Protein AF-A0A915EMS7-F1 (afdb_monomer)

Solvent-accessible surface area (backbone atoms only — not comparable to full-atom values): 11882 Å² total; per-residue (Å²): 130,66,61,59,76,66,44,38,82,75,74,44,63,59,64,66,40,40,68,54,44,48,53,34,14,49,43,17,29,77,76,52,73,35,67,48,28,54,25,44,42,54,67,43,79,43,80,43,78,76,63,84,93,50,82,63,51,31,37,23,96,87,77,44,32,20,32,27,35,39,37,26,24,36,72,85,75,44,56,35,43,76,48,67,74,45,46,24,58,60,48,57,30,63,49,44,75,73,32,72,64,47,52,31,58,76,68,59,69,43,37,71,60,80,63,43,64,45,88,92,51,96,48,68,42,42,52,21,30,40,33,52,76,64,42,70,79,50,84,51,24,44,46,64,75,88,73,92,80,62,53,78,78,59,41,52,77,64,42,64,65,54,58,69,76,70,72,76,72,83,79,78,89,79,82,91,79,91,82,90,80,93,75,88,81,74,83,82,79,87,81,87,80,86,76,135

Mean predicted aligned error: 13.65 Å

Organism: NCBI:txid166011

InterPro domains:
  IPR027806 Harbinger transposase-derived nuclease domain [PF13359] (41-150)

Radius of gyration: 21.79 Å; Cα contacts (8 Å, |Δi|>4): 276; chains: 1; bounding box: 54×67×46 Å

Nearest PDB structures (foldseek):
  4gqf-assembly2_B  TM=5.212E-01  e=6.096E-01  Aeropyrum pernix K1
  1zof-assembly1_B  TM=4.819E-01  e=1.091E+00  Helicobacter pylori
  5hqp-assembly1_B  TM=3.724E-01  e=1.953E+00  Homo sapiens
  3tkr-assembly1_G  TM=3.651E-01  e=1.716E+00  Homo sapiens
  3qpm-assembly1_D  TM=3.864E-01  e=2.530E+00  Larimichthys crocea

pLDDT: mean 74.35, std 22.64, range [27.12, 96.5]

Sequence (196 aa):
MTIRLHLTPKYLKTPSTAEEWNRIATKFWEKLNSPNTIGAIDGKHILLKAPTNTGSLHYNYKGGFSTVLLATCDADYKCVYADVGNYGKDSDGGIFGKCSFNEALDRKVLNLPEVKNLSVTDVFTPLFIVGDAAFPLRDNIMRPFPGDELDYGRMLLLGTMKYEKYSTTQVPPSKHHHKGASTKILPPREEAVRVL

Foldseek 3Di:
DVCCVPPCVPQAAAAQEQVLQVVLQVLCCVQQVRHLERWEKDKDWDFDDDDPPPPCQQQAPVGGGTWIKIFTAGSVRGTNDIDTDHHNHAFNQRCCCPDVVVVCVVVVRSHFDPWDDSVVDPDIATRAHEYEPSHDDDSRYDYQDDDPDDDPVSVVVVVSRVVVVPPPDDDDDDDDDDDDDDDDDDDDDDDDDDDD

Structure (mmCIF, N/CA/C/O backbone):
data_AF-A0A915EMS7-F1
#
_entry.id   AF-A0A915EMS7-F1
#
loop_
_atom_site.group_PDB
_atom_site.id
_atom_site.type_symbol
_atom_site.label_atom_id
_atom_site.label_alt_id
_atom_site.label_comp_id
_atom_site.label_asym_id
_atom_site.label_entity_id
_atom_site.label_seq_id
_atom_site.pdbx_PDB_ins_code
_atom_site.Cartn_x
_atom_site.Cartn_y
_atom_site.Cartn_z
_atom_site.occupancy
_atom_site.B_iso_or_equiv
_atom_site.auth_seq_id
_atom_site.auth_comp_id
_atom_site.auth_asym_id
_atom_site.auth_atom_id
_atom_site.pdbx_PDB_model_num
ATOM 1 N N . MET A 1 1 ? -9.387 14.561 12.544 1.00 51.38 1 MET A N 1
ATOM 2 C CA . MET A 1 1 ? -8.455 13.520 12.050 1.00 51.38 1 MET A CA 1
ATOM 3 C C . MET A 1 1 ? -7.072 14.148 11.872 1.00 51.38 1 MET A C 1
ATOM 5 O O . MET A 1 1 ? -6.763 14.682 10.819 1.00 51.38 1 MET A O 1
ATOM 9 N N . THR A 1 2 ? -6.276 14.190 12.944 1.00 60.25 2 THR A N 1
ATOM 10 C CA . THR A 1 2 ? -5.068 15.041 13.055 1.00 60.25 2 THR A CA 1
ATOM 11 C C . THR A 1 2 ? -3.786 14.322 12.612 1.00 60.25 2 THR A C 1
ATOM 13 O O . THR A 1 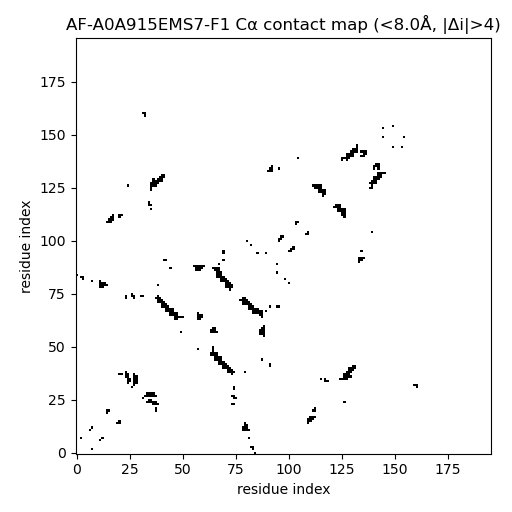2 ? -2.845 14.964 12.158 1.00 60.25 2 THR A O 1
ATOM 16 N N . ILE A 1 3 ? -3.771 12.985 12.679 1.00 66.38 3 ILE A N 1
ATOM 17 C CA . ILE A 1 3 ? -2.599 12.132 12.409 1.00 66.38 3 ILE A CA 1
ATOM 18 C C . ILE A 1 3 ? -2.166 12.207 10.939 1.00 66.38 3 ILE A C 1
ATOM 20 O O . ILE A 1 3 ? -1.015 12.541 10.663 1.00 66.38 3 ILE A O 1
ATOM 24 N N . ARG A 1 4 ? -3.096 11.982 10.000 1.00 68.12 4 ARG A N 1
ATOM 25 C CA . ARG A 1 4 ? -2.825 12.045 8.553 1.00 68.12 4 ARG A CA 1
ATOM 26 C C . ARG A 1 4 ? -2.278 13.410 8.120 1.00 68.12 4 ARG A C 1
ATOM 28 O O . ARG A 1 4 ? -1.344 13.481 7.338 1.00 68.12 4 ARG A O 1
ATOM 35 N N . LEU A 1 5 ? -2.822 14.503 8.656 1.00 67.69 5 LEU A N 1
ATOM 36 C CA . LEU A 1 5 ? -2.411 15.856 8.263 1.00 67.69 5 LEU A CA 1
ATOM 37 C C . LEU A 1 5 ? -1.007 16.234 8.760 1.00 67.69 5 LEU A C 1
ATOM 39 O O . LEU A 1 5 ? -0.308 16.978 8.081 1.00 67.69 5 LEU A O 1
ATOM 43 N N . HIS A 1 6 ? -0.583 15.732 9.923 1.00 76.12 6 HIS A N 1
ATOM 44 C CA . HIS A 1 6 ? 0.645 16.208 10.576 1.00 76.12 6 HIS A CA 1
ATOM 45 C C . HIS A 1 6 ? 1.823 15.235 10.489 1.00 76.12 6 HIS A C 1
ATOM 47 O O . HIS A 1 6 ? 2.971 15.683 10.514 1.00 76.12 6 HIS A O 1
ATOM 53 N N . LEU A 1 7 ? 1.565 13.924 10.426 1.00 75.25 7 LEU A N 1
ATOM 54 C CA . LEU A 1 7 ? 2.617 12.902 10.448 1.00 75.25 7 LEU A CA 1
ATOM 55 C C . LEU A 1 7 ? 2.935 12.362 9.056 1.00 75.25 7 LEU A C 1
ATOM 57 O O . LEU A 1 7 ? 4.106 12.132 8.760 1.00 75.25 7 LEU A O 1
ATOM 61 N N . THR A 1 8 ? 1.932 12.220 8.186 1.00 77.06 8 THR A N 1
ATOM 62 C CA . THR A 1 8 ? 2.132 11.692 6.830 1.00 77.06 8 THR A CA 1
ATOM 63 C C . THR A 1 8 ? 3.183 12.487 6.047 1.00 77.06 8 THR A C 1
ATOM 65 O O . THR A 1 8 ? 4.134 11.863 5.593 1.00 77.06 8 THR A O 1
ATOM 68 N N . PRO A 1 9 ? 3.152 13.834 5.974 1.00 77.94 9 PRO A N 1
ATOM 69 C CA . PRO A 1 9 ? 4.158 14.579 5.206 1.00 77.94 9 PRO A CA 1
ATOM 70 C C . PRO A 1 9 ? 5.585 14.490 5.772 1.00 77.94 9 PRO A C 1
ATOM 72 O O . PRO A 1 9 ? 6.541 14.803 5.072 1.00 77.94 9 PRO A O 1
ATOM 75 N N . LYS A 1 10 ? 5.737 14.118 7.052 1.00 81.38 10 LYS A N 1
ATOM 76 C CA . LYS A 1 10 ? 7.032 14.083 7.751 1.00 81.38 10 LYS A CA 1
ATOM 77 C C . LYS A 1 10 ? 7.698 12.713 7.704 1.00 81.38 10 LYS A C 1
ATOM 79 O O . LYS A 1 10 ? 8.920 12.638 7.657 1.00 81.38 10 LYS A O 1
ATOM 84 N N . TYR A 1 11 ? 6.901 11.649 7.766 1.00 81.44 11 TYR A N 1
ATOM 85 C CA . TYR A 1 11 ? 7.394 10.283 7.964 1.00 81.44 11 TYR A CA 1
ATOM 86 C C . TYR A 1 11 ? 7.031 9.329 6.829 1.00 81.44 11 TYR A C 1
ATOM 88 O O . TYR A 1 11 ? 7.551 8.216 6.794 1.00 81.44 11 TYR A O 1
ATOM 96 N N . LEU A 1 12 ? 6.155 9.740 5.912 1.00 88.00 12 LEU A N 1
ATOM 97 C CA . LEU A 1 12 ? 5.709 8.912 4.806 1.00 88.00 12 LEU A CA 1
ATOM 98 C C . LEU A 1 12 ? 6.093 9.563 3.480 1.00 88.00 12 LEU A C 1
ATOM 100 O O . LEU A 1 12 ? 5.716 10.699 3.195 1.00 88.00 12 LEU A O 1
ATOM 104 N N . LYS A 1 13 ? 6.811 8.810 2.650 1.00 88.25 13 LYS A N 1
ATOM 105 C CA . LYS A 1 13 ? 7.118 9.200 1.278 1.00 88.25 13 LYS A CA 1
ATOM 106 C C . LYS A 1 13 ? 6.539 8.158 0.332 1.00 88.25 13 LYS A C 1
ATOM 108 O O . LYS A 1 13 ? 7.131 7.098 0.142 1.00 88.25 13 LYS A O 1
ATOM 113 N N . THR A 1 14 ? 5.391 8.475 -0.258 1.00 92.19 14 THR A N 1
ATOM 114 C CA . THR A 1 14 ? 4.830 7.664 -1.340 1.00 92.19 14 THR A CA 1
ATOM 115 C C . THR A 1 14 ? 5.631 7.906 -2.616 1.00 92.19 14 THR A C 1
ATOM 117 O O . THR A 1 14 ? 5.839 9.071 -2.963 1.00 92.19 14 THR A O 1
ATOM 120 N N . PRO A 1 15 ? 6.103 6.846 -3.294 1.00 93.69 15 PRO A N 1
ATOM 121 C CA . PRO A 1 15 ? 6.804 6.987 -4.559 1.00 93.69 15 PRO A CA 1
ATOM 122 C C . PRO A 1 15 ? 5.934 7.693 -5.597 1.00 93.69 15 PRO A C 1
ATOM 124 O O . PRO A 1 15 ? 4.728 7.446 -5.680 1.00 93.69 15 PRO A O 1
ATOM 127 N N . SER A 1 16 ? 6.547 8.571 -6.383 1.00 89.25 16 SER A N 1
ATOM 128 C CA . SER A 1 16 ? 5.847 9.361 -7.400 1.00 89.25 16 SER A CA 1
ATOM 129 C C . SER A 1 16 ? 6.440 9.216 -8.797 1.00 89.25 16 SER A C 1
ATOM 131 O O . SER A 1 16 ? 5.898 9.796 -9.737 1.00 89.25 16 SER A O 1
ATOM 133 N N . THR A 1 17 ? 7.519 8.447 -8.961 1.00 93.88 17 THR A N 1
ATOM 134 C CA . THR A 1 17 ? 8.145 8.205 -10.268 1.00 93.88 17 THR A CA 1
ATOM 135 C C . THR A 1 17 ? 8.288 6.718 -10.567 1.00 93.88 17 THR A C 1
ATOM 137 O O . THR A 1 17 ? 8.406 5.884 -9.662 1.00 93.88 17 THR A O 1
ATOM 140 N N . ALA A 1 18 ? 8.326 6.385 -11.857 1.00 93.62 18 ALA A N 1
ATOM 141 C CA . ALA A 1 18 ? 8.521 5.017 -12.321 1.00 93.62 18 ALA A CA 1
ATOM 142 C C . ALA A 1 18 ? 9.843 4.422 -11.805 1.00 93.62 18 ALA A C 1
ATOM 144 O O . ALA A 1 18 ? 9.912 3.235 -11.492 1.00 93.62 18 ALA A O 1
ATOM 145 N N . GLU A 1 19 ? 10.897 5.230 -11.671 1.00 94.50 19 GLU A N 1
ATOM 146 C CA . GLU A 1 19 ? 12.197 4.808 -11.142 1.00 94.50 19 GLU A CA 1
ATOM 147 C C . GLU A 1 19 ? 12.116 4.421 -9.662 1.00 94.50 19 GLU A C 1
ATOM 149 O O . GLU A 1 19 ? 12.719 3.426 -9.253 1.00 94.50 19 GLU A O 1
ATOM 154 N N . GLU A 1 20 ? 11.370 5.175 -8.849 1.00 95.25 20 GLU A N 1
ATOM 155 C CA . GLU A 1 20 ? 11.181 4.851 -7.433 1.00 95.25 20 GLU A CA 1
ATOM 156 C C . GLU A 1 20 ? 10.390 3.546 -7.264 1.00 95.25 20 GLU A C 1
ATOM 158 O O . GLU A 1 20 ? 10.791 2.684 -6.476 1.00 95.25 20 GLU A O 1
ATOM 163 N N . TRP A 1 21 ? 9.334 3.345 -8.058 1.00 95.06 21 TRP A N 1
ATOM 164 C CA . TRP A 1 21 ? 8.581 2.087 -8.071 1.00 95.06 21 TRP A CA 1
ATOM 165 C C . TRP A 1 21 ? 9.422 0.903 -8.541 1.00 95.06 21 TRP A C 1
ATOM 167 O O . TRP A 1 21 ? 9.408 -0.156 -7.913 1.00 95.06 21 TRP A O 1
ATOM 177 N N . ASN A 1 22 ? 10.219 1.088 -9.595 1.00 93.44 22 ASN A N 1
ATOM 178 C CA . ASN A 1 22 ? 11.132 0.059 -10.083 1.00 93.44 22 ASN A CA 1
ATOM 179 C C . ASN A 1 22 ? 12.174 -0.330 -9.032 1.00 93.44 22 ASN A C 1
ATOM 181 O O . ASN A 1 22 ? 12.481 -1.510 -8.895 1.00 93.44 22 ASN A O 1
ATOM 185 N N . ARG A 1 23 ? 12.684 0.629 -8.249 1.00 95.06 23 ARG A N 1
ATOM 186 C CA . ARG A 1 23 ? 13.593 0.333 -7.131 1.00 95.06 23 ARG A CA 1
ATOM 187 C C . ARG A 1 23 ? 12.934 -0.540 -6.070 1.00 95.06 23 ARG A C 1
ATOM 189 O O . ARG A 1 23 ? 13.588 -1.441 -5.551 1.00 95.06 23 ARG A O 1
ATOM 196 N N . ILE A 1 24 ? 11.664 -0.294 -5.751 1.00 95.88 24 ILE A N 1
ATOM 197 C CA . ILE A 1 24 ? 10.924 -1.136 -4.806 1.00 95.88 24 ILE A CA 1
ATOM 198 C C . ILE A 1 24 ? 10.728 -2.540 -5.389 1.00 95.88 24 ILE A C 1
ATOM 200 O O . ILE A 1 24 ? 11.047 -3.515 -4.713 1.00 95.88 24 ILE A O 1
ATOM 204 N N . ALA A 1 25 ? 10.302 -2.645 -6.651 1.00 94.12 25 ALA A N 1
ATOM 205 C CA . ALA A 1 25 ? 10.125 -3.931 -7.326 1.00 94.12 25 ALA A CA 1
ATOM 206 C C . ALA A 1 25 ? 11.412 -4.758 -7.392 1.00 94.12 25 ALA A C 1
ATOM 208 O O . ALA A 1 25 ? 11.386 -5.961 -7.138 1.00 94.12 25 ALA A O 1
ATOM 209 N N . THR A 1 26 ? 12.549 -4.119 -7.670 1.00 93.56 26 THR A N 1
ATOM 210 C CA . THR A 1 26 ? 13.857 -4.781 -7.634 1.00 93.56 26 THR A CA 1
ATOM 211 C C . THR A 1 26 ? 14.163 -5.334 -6.243 1.00 93.56 26 THR A C 1
ATOM 213 O O . THR A 1 26 ? 14.575 -6.482 -6.135 1.00 93.56 26 THR A O 1
ATOM 216 N N . LYS A 1 27 ? 13.886 -4.588 -5.166 1.00 95.69 27 LYS A N 1
ATOM 217 C CA . LYS A 1 27 ? 14.110 -5.087 -3.799 1.00 95.69 27 LYS A CA 1
ATOM 218 C C . LYS A 1 27 ? 13.186 -6.242 -3.421 1.00 95.69 27 LYS A C 1
ATOM 220 O O . LYS A 1 27 ? 13.623 -7.150 -2.722 1.00 95.69 27 LYS A O 1
ATOM 225 N N . PHE A 1 28 ? 11.924 -6.220 -3.852 1.00 94.50 28 PHE A N 1
ATOM 226 C CA . PHE A 1 28 ? 11.019 -7.358 -3.657 1.00 94.50 28 PHE A CA 1
ATOM 227 C C . PHE A 1 28 ? 11.523 -8.606 -4.380 1.00 94.50 28 PHE A C 1
ATOM 229 O O . PHE A 1 28 ? 11.475 -9.699 -3.817 1.00 94.50 28 PHE A O 1
ATOM 236 N N . TRP A 1 29 ? 12.058 -8.444 -5.589 1.00 92.06 29 TRP A N 1
ATOM 237 C CA . TRP A 1 29 ? 12.694 -9.538 -6.309 1.00 92.06 29 TRP A CA 1
ATOM 238 C C . TRP A 1 29 ? 13.932 -10.063 -5.572 1.00 92.06 29 TRP A C 1
ATOM 240 O O . TRP A 1 29 ? 13.998 -11.247 -5.280 1.00 92.06 29 TRP A O 1
ATOM 250 N N . GLU A 1 30 ? 14.865 -9.185 -5.201 1.00 92.56 30 GLU A N 1
ATOM 251 C CA . GLU A 1 30 ? 16.133 -9.559 -4.556 1.00 92.56 30 GLU A CA 1
ATOM 252 C C . GLU A 1 30 ? 15.968 -10.191 -3.167 1.00 92.56 30 GLU A C 1
ATOM 254 O O . GLU A 1 30 ? 16.808 -10.989 -2.758 1.00 92.56 30 GLU A O 1
ATOM 259 N N . LYS A 1 31 ? 14.935 -9.800 -2.410 1.00 93.19 31 LYS A N 1
ATOM 260 C CA . LYS A 1 31 ? 14.770 -10.216 -1.006 1.00 93.19 31 LYS A CA 1
ATOM 261 C C . LYS A 1 31 ? 13.717 -11.286 -0.775 1.00 93.19 31 LYS A C 1
ATOM 263 O O . LYS A 1 31 ? 13.774 -11.964 0.247 1.00 93.19 31 LYS A O 1
ATOM 268 N N . LEU A 1 32 ? 12.699 -11.329 -1.628 1.00 90.31 32 LEU A N 1
ATOM 269 C CA . LEU A 1 32 ? 11.488 -12.120 -1.408 1.00 90.31 32 LEU A CA 1
ATOM 270 C C . LEU A 1 32 ? 11.126 -12.965 -2.634 1.00 90.31 32 LEU A C 1
ATOM 272 O O . LEU A 1 32 ? 10.068 -13.589 -2.635 1.00 90.31 32 LEU A O 1
ATOM 276 N N . ASN A 1 33 ? 11.959 -12.956 -3.684 1.00 89.69 33 ASN A N 1
ATOM 277 C CA . ASN A 1 33 ? 11.693 -13.597 -4.974 1.00 89.69 33 ASN A CA 1
ATOM 278 C C . ASN A 1 33 ? 10.302 -13.254 -5.532 1.00 89.69 33 ASN A C 1
ATOM 280 O O . ASN A 1 33 ? 9.650 -14.076 -6.174 1.00 89.69 33 ASN A O 1
ATOM 284 N N . SER A 1 34 ? 9.848 -12.021 -5.280 1.00 89.44 34 SER A N 1
ATOM 285 C CA . SER A 1 34 ? 8.524 -11.534 -5.667 1.00 89.44 34 SER A CA 1
ATOM 286 C C . SER A 1 34 ? 8.672 -10.504 -6.792 1.00 89.44 34 SER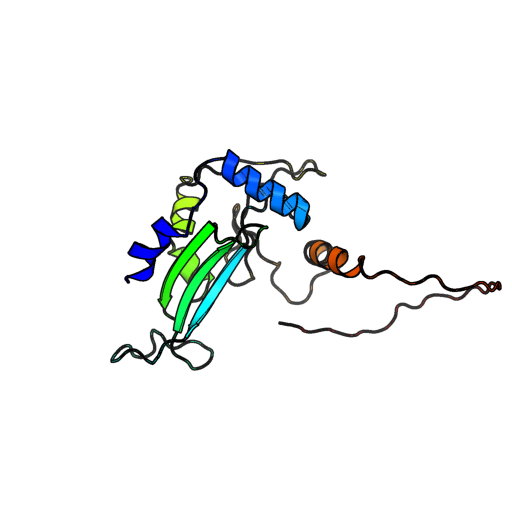 A C 1
ATOM 288 O O . SER A 1 34 ? 8.831 -9.308 -6.528 1.00 89.44 34 SER A O 1
ATOM 290 N N . PRO A 1 35 ? 8.708 -10.937 -8.065 1.00 90.50 35 PRO A N 1
ATOM 291 C CA . PRO A 1 35 ? 8.933 -10.037 -9.189 1.00 90.50 35 PRO A CA 1
ATOM 292 C C . PRO A 1 35 ? 7.748 -9.082 -9.367 1.00 90.50 35 PRO A C 1
ATOM 294 O O . PRO A 1 35 ? 6.609 -9.413 -9.041 1.00 90.50 35 PRO A O 1
ATOM 297 N N . ASN A 1 36 ? 8.021 -7.882 -9.889 1.00 92.00 36 ASN A N 1
ATOM 298 C CA . ASN A 1 36 ? 7.029 -6.831 -10.172 1.00 92.00 36 ASN A CA 1
ATOM 299 C C . ASN A 1 36 ? 6.160 -6.396 -8.970 1.00 92.00 36 ASN A C 1
ATOM 301 O O . ASN A 1 36 ? 5.217 -5.625 -9.136 1.00 92.00 36 ASN A O 1
ATOM 305 N N . THR A 1 37 ? 6.497 -6.825 -7.750 1.00 94.25 37 THR A N 1
ATOM 306 C CA . THR A 1 37 ? 5.774 -6.453 -6.531 1.00 94.25 37 THR A CA 1
ATOM 307 C C . THR A 1 37 ? 6.257 -5.102 -6.024 1.00 94.25 37 THR A C 1
ATOM 309 O O . THR A 1 37 ? 7.446 -4.920 -5.797 1.00 94.25 37 THR A O 1
ATOM 312 N N . ILE A 1 38 ? 5.353 -4.148 -5.827 1.00 95.00 38 ILE A N 1
ATOM 313 C CA . ILE A 1 38 ? 5.690 -2.776 -5.397 1.00 95.00 38 ILE A CA 1
ATOM 314 C C . ILE A 1 38 ? 5.217 -2.427 -3.991 1.00 95.00 38 ILE A C 1
ATOM 316 O O . ILE A 1 38 ? 5.440 -1.317 -3.508 1.00 95.00 38 ILE A O 1
ATOM 320 N N . GLY A 1 39 ? 4.573 -3.370 -3.320 1.00 96.00 39 GLY A N 1
ATOM 321 C CA . GLY A 1 39 ? 4.178 -3.204 -1.938 1.00 96.00 39 GLY A CA 1
ATOM 322 C C . GLY A 1 39 ? 3.398 -4.397 -1.421 1.00 96.00 39 GLY A C 1
ATOM 323 O O . GLY A 1 39 ? 2.781 -5.122 -2.198 1.00 96.00 39 GLY A O 1
ATOM 324 N N . ALA A 1 40 ? 3.408 -4.564 -0.105 1.00 96.50 40 ALA A N 1
ATOM 325 C CA . ALA A 1 40 ? 2.490 -5.432 0.617 1.00 96.50 40 ALA A CA 1
ATOM 326 C C . ALA A 1 40 ? 1.514 -4.557 1.406 1.00 96.50 40 ALA A C 1
ATOM 328 O O . ALA A 1 40 ? 1.961 -3.681 2.150 1.00 96.50 40 ALA A O 1
ATOM 329 N N . ILE A 1 41 ? 0.210 -4.747 1.206 1.00 96.19 41 ILE A N 1
ATOM 330 C CA . ILE A 1 41 ? -0.850 -3.972 1.854 1.00 96.19 41 ILE A CA 1
ATOM 331 C C . ILE A 1 41 ? -1.569 -4.801 2.913 1.00 96.19 41 ILE A C 1
ATOM 333 O O . ILE A 1 41 ? -1.908 -5.957 2.672 1.00 96.19 41 ILE A O 1
ATOM 337 N N . ASP A 1 42 ? -1.793 -4.196 4.075 1.00 94.94 42 ASP A N 1
ATOM 338 C CA . ASP A 1 42 ? -2.521 -4.820 5.178 1.00 94.94 42 ASP A CA 1
ATOM 339 C C . ASP A 1 42 ? -3.191 -3.768 6.076 1.00 94.94 42 ASP A C 1
ATOM 341 O O . ASP A 1 42 ? -2.772 -2.599 6.130 1.00 94.94 42 ASP A O 1
ATOM 345 N N . GLY A 1 43 ? -4.247 -4.186 6.773 1.00 92.44 43 GLY A N 1
ATOM 346 C CA . GLY A 1 43 ? -4.969 -3.389 7.752 1.00 92.44 43 GLY A CA 1
ATOM 347 C C . GLY A 1 43 ? -4.625 -3.767 9.192 1.00 92.44 43 GLY A C 1
ATOM 348 O O . GLY A 1 43 ? -4.540 -4.927 9.578 1.00 92.44 43 GLY A O 1
ATOM 349 N N . LYS A 1 44 ? -4.461 -2.762 10.055 1.00 90.44 44 LYS A N 1
ATOM 350 C CA . LYS A 1 44 ? -4.192 -2.951 11.483 1.00 90.44 44 LYS A CA 1
ATOM 351 C C . LYS A 1 44 ? -5.154 -2.157 12.348 1.00 90.44 44 LYS A C 1
ATOM 353 O O . LYS A 1 44 ? -5.185 -0.927 12.311 1.00 90.44 44 LYS A O 1
ATOM 358 N N . HIS A 1 45 ? -5.874 -2.859 13.219 1.00 89.94 45 HIS A N 1
ATOM 359 C CA . HIS A 1 45 ? -6.688 -2.229 14.256 1.00 89.94 45 HIS A CA 1
ATOM 360 C C . HIS A 1 45 ? -5.802 -1.596 15.337 1.00 89.94 45 HIS A C 1
ATOM 362 O O . HIS A 1 45 ? -5.045 -2.277 16.033 1.00 89.94 45 HIS A O 1
ATOM 368 N N . ILE A 1 46 ? -5.939 -0.285 15.514 1.00 88.38 46 ILE A N 1
ATOM 369 C CA . ILE A 1 46 ? -5.390 0.473 16.636 1.00 88.38 46 ILE A CA 1
ATOM 370 C C . ILE A 1 46 ? -6.495 0.588 17.680 1.00 88.38 46 ILE A C 1
ATOM 372 O O . ILE A 1 46 ? -7.530 1.207 17.427 1.00 88.38 46 ILE A O 1
ATOM 376 N N . LEU A 1 47 ? -6.287 -0.035 18.841 1.00 86.88 47 LEU A N 1
ATOM 377 C CA . LEU A 1 47 ? -7.255 -0.008 19.935 1.00 86.88 47 LEU A CA 1
ATOM 378 C C . LEU A 1 47 ? -7.450 1.416 20.456 1.00 86.88 47 LEU A C 1
ATOM 380 O O . LEU A 1 47 ? -6.497 2.174 20.636 1.00 86.88 47 LEU A O 1
ATOM 384 N N . LEU A 1 48 ? -8.705 1.753 20.721 1.00 82.12 48 LEU A N 1
ATOM 385 C CA . LEU A 1 48 ? -9.131 3.030 21.263 1.00 82.12 48 LEU A CA 1
ATOM 386 C C . LEU A 1 48 ? -9.818 2.804 22.605 1.00 82.12 48 LEU A C 1
ATOM 388 O O . LEU A 1 48 ? -10.569 1.845 22.789 1.00 82.12 48 LEU A O 1
ATOM 392 N N . LYS A 1 49 ? -9.641 3.755 23.523 1.00 77.44 49 LYS A N 1
ATOM 393 C CA . LYS A 1 49 ? -10.612 3.930 24.604 1.00 77.44 49 LYS A CA 1
ATOM 394 C C . LYS A 1 49 ? -11.929 4.366 23.960 1.00 77.44 49 LYS A C 1
ATOM 396 O O . LYS A 1 49 ? -11.904 5.262 23.117 1.00 77.44 49 LYS A O 1
ATOM 401 N N . ALA A 1 50 ? -13.034 3.716 24.329 1.00 71.38 50 ALA A N 1
ATOM 402 C CA . ALA A 1 50 ? -14.350 3.935 23.731 1.00 71.38 50 ALA A CA 1
ATOM 403 C C . ALA A 1 50 ? -14.641 5.441 23.566 1.00 71.38 50 ALA A C 1
ATOM 405 O O . ALA A 1 50 ? -14.719 6.151 24.574 1.00 71.38 50 ALA A O 1
ATOM 406 N N . PRO A 1 51 ? -14.752 5.951 22.327 1.00 68.06 51 PRO A N 1
ATOM 407 C CA . PRO A 1 51 ? -15.038 7.356 22.120 1.00 68.06 51 PRO A CA 1
ATOM 408 C C . PRO A 1 51 ? -16.502 7.634 22.474 1.00 68.06 51 PRO A C 1
ATOM 410 O O . PRO A 1 51 ? -17.408 6.912 22.045 1.00 68.06 51 PRO A O 1
ATOM 413 N N . THR A 1 52 ? -16.731 8.675 23.275 1.00 72.44 52 THR A N 1
ATOM 414 C CA . THR A 1 52 ? -18.055 9.053 23.783 1.00 72.44 52 THR A CA 1
ATOM 415 C C . THR A 1 52 ? -19.045 9.243 22.629 1.00 72.44 52 THR A C 1
ATOM 417 O O . THR A 1 52 ? -18.714 9.886 21.636 1.00 72.44 52 THR A O 1
ATOM 420 N N . ASN A 1 53 ? -20.262 8.704 22.753 1.00 69.69 53 ASN A N 1
ATOM 421 C CA . ASN A 1 53 ? -21.359 8.869 21.784 1.00 69.69 53 ASN A CA 1
ATOM 422 C C . ASN A 1 53 ? -21.095 8.354 20.348 1.00 69.69 53 ASN A C 1
ATOM 424 O O . ASN A 1 53 ? -21.726 8.827 19.409 1.00 69.69 53 ASN A O 1
ATOM 428 N N . THR A 1 54 ? -20.205 7.373 20.145 1.00 65.12 54 THR A N 1
ATOM 429 C CA . THR A 1 54 ? -19.919 6.817 18.797 1.00 65.12 54 THR A CA 1
ATOM 430 C C . THR A 1 54 ? -20.715 5.558 18.422 1.00 65.12 54 THR A C 1
ATOM 432 O O . THR A 1 54 ? -20.564 5.035 17.314 1.00 65.12 54 THR A O 1
ATOM 435 N N . GLY A 1 55 ? -21.578 5.065 19.318 1.00 72.06 55 GLY A N 1
ATOM 436 C CA . GLY A 1 55 ? -22.313 3.813 19.114 1.00 72.06 55 GLY A CA 1
ATOM 437 C C . GLY A 1 55 ? -21.363 2.638 18.856 1.00 72.06 55 GLY A C 1
ATOM 438 O O . GLY A 1 55 ? -20.350 2.498 19.534 1.00 72.06 55 GLY A O 1
ATOM 439 N N . SER A 1 56 ? -21.665 1.808 17.855 1.00 72.56 56 SER A N 1
ATOM 440 C CA . SER A 1 56 ? -20.833 0.669 17.437 1.00 72.56 56 SER A CA 1
ATOM 441 C C . SER A 1 56 ? -19.901 0.973 16.256 1.00 72.56 56 SER A C 1
ATOM 443 O O . SER A 1 56 ? -19.238 0.069 15.760 1.00 72.56 56 SER A O 1
ATOM 445 N N . LEU A 1 57 ? -19.810 2.227 15.788 1.00 69.00 57 LEU A N 1
ATOM 446 C CA . LEU A 1 57 ? -19.030 2.572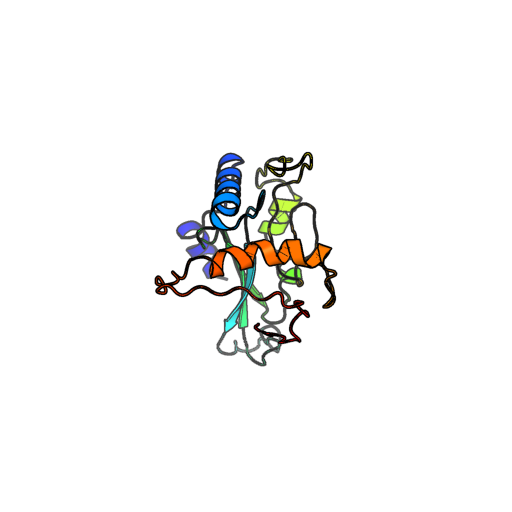 14.588 1.00 69.00 57 LEU A CA 1
ATOM 447 C C . LEU A 1 57 ? -17.557 2.171 14.707 1.00 69.00 57 LEU A C 1
ATOM 449 O O . LEU A 1 57 ? -16.970 1.661 13.762 1.00 69.00 57 LEU A O 1
ATOM 453 N N . HIS A 1 58 ? -16.965 2.367 15.879 1.00 70.75 58 HIS A N 1
ATOM 454 C CA . HIS A 1 58 ? -15.583 1.978 16.146 1.00 70.75 58 HIS A CA 1
ATOM 455 C C . HIS A 1 58 ? -15.460 0.576 16.750 1.00 70.75 58 HIS A C 1
ATOM 457 O O . HIS A 1 58 ? -14.343 0.126 16.980 1.00 70.75 58 HIS A O 1
ATOM 463 N N . TYR A 1 59 ? -16.568 -0.118 17.006 1.00 72.19 59 TYR A N 1
ATOM 464 C CA . TYR A 1 59 ? -16.555 -1.450 17.595 1.00 72.19 59 TYR A CA 1
ATOM 465 C C . TYR A 1 59 ? -16.126 -2.475 16.541 1.00 72.19 59 TYR A C 1
ATOM 467 O O . TYR A 1 59 ? -16.770 -2.622 15.505 1.00 72.19 59 TYR A O 1
ATOM 475 N N . ASN A 1 60 ? -15.002 -3.143 16.782 1.00 73.62 60 ASN A N 1
ATOM 476 C CA . ASN A 1 60 ? -14.458 -4.157 15.892 1.00 73.62 60 ASN A CA 1
ATOM 477 C C . ASN A 1 60 ? -15.034 -5.541 16.193 1.00 73.62 60 ASN A C 1
ATOM 479 O O . ASN A 1 60 ? -15.613 -5.795 17.250 1.00 73.62 60 ASN A O 1
ATOM 483 N N . TYR A 1 61 ? -14.799 -6.469 15.270 1.00 69.75 61 TYR A N 1
ATOM 484 C CA . TYR A 1 61 ? -15.242 -7.858 15.390 1.00 69.75 61 TYR A CA 1
ATOM 485 C C . TYR A 1 61 ? -14.604 -8.619 16.569 1.00 69.75 61 TYR A C 1
ATOM 487 O O . TYR A 1 61 ? -15.101 -9.675 16.948 1.00 69.75 61 TYR A O 1
ATOM 495 N N . LYS A 1 62 ? -13.521 -8.093 17.167 1.00 71.25 62 LYS A N 1
ATOM 496 C CA . LYS A 1 62 ? -12.844 -8.658 18.351 1.00 71.25 62 LYS A CA 1
ATOM 497 C C . LYS A 1 62 ? -13.399 -8.127 19.678 1.00 71.25 62 LYS A C 1
ATOM 499 O O . LYS A 1 62 ? -12.828 -8.401 20.730 1.00 71.25 62 LYS A O 1
ATOM 504 N N . GLY A 1 63 ? -14.488 -7.364 19.643 1.00 72.56 63 GLY A N 1
ATOM 505 C CA . GLY A 1 63 ? -15.191 -6.913 20.838 1.00 72.56 63 GLY A CA 1
ATOM 506 C C . GLY A 1 63 ? -14.638 -5.636 21.484 1.00 72.56 63 GLY A C 1
ATOM 507 O O . GLY A 1 63 ? -14.961 -5.352 22.638 1.00 72.56 63 GLY A O 1
ATOM 508 N N . GLY A 1 64 ? -13.809 -4.863 20.771 1.00 76.25 64 GLY A N 1
ATOM 509 C CA . GLY A 1 64 ? -13.195 -3.627 21.269 1.00 76.25 64 GLY A CA 1
ATOM 510 C C . GLY A 1 64 ? -13.381 -2.430 20.335 1.00 76.25 64 GLY A C 1
ATOM 511 O O . GLY A 1 64 ? -13.685 -2.579 19.158 1.00 76.25 64 GLY A O 1
ATOM 512 N N . PHE A 1 65 ? -13.162 -1.215 20.840 1.00 83.25 65 PHE A N 1
ATOM 513 C CA . PHE A 1 65 ? -13.163 -0.013 20.005 1.00 83.25 65 PHE A CA 1
ATOM 514 C C . PHE A 1 65 ? -11.814 0.143 19.299 1.00 83.25 65 PHE A C 1
ATOM 516 O O . PHE A 1 65 ? -10.763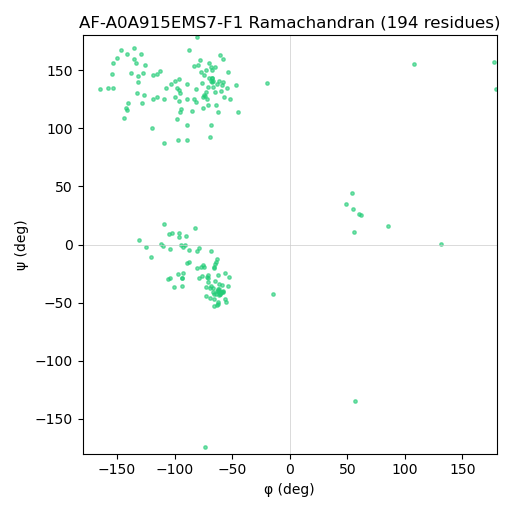 0.010 19.922 1.00 83.25 65 PHE A O 1
ATOM 523 N N . SER A 1 66 ? -11.819 0.435 18.002 1.00 85.75 66 SER A N 1
ATOM 524 C CA . SER A 1 66 ? -10.606 0.666 17.225 1.00 85.75 66 SER A CA 1
ATOM 525 C C . SER A 1 66 ? -10.812 1.639 16.068 1.00 85.75 66 SER A C 1
ATOM 527 O O . SER A 1 66 ? -11.927 1.891 15.600 1.00 85.75 66 SER A O 1
ATOM 529 N N . THR A 1 67 ? -9.698 2.188 15.604 1.00 88.19 67 THR A N 1
ATOM 530 C CA . THR A 1 67 ? -9.574 2.769 14.269 1.00 88.19 67 THR A CA 1
ATOM 531 C C . THR A 1 67 ? -8.614 1.915 13.457 1.00 88.19 67 THR A C 1
ATOM 533 O O . THR A 1 67 ? -7.718 1.290 14.027 1.00 88.19 67 THR A O 1
ATOM 536 N N . VAL A 1 68 ? -8.806 1.855 12.145 1.00 89.56 68 VAL A N 1
ATOM 537 C CA . VAL A 1 68 ? -7.955 1.051 11.268 1.00 89.56 68 VAL A CA 1
ATOM 538 C C . VAL A 1 68 ? -6.862 1.926 10.653 1.00 89.56 68 VAL A C 1
ATOM 540 O O . VAL A 1 68 ? -7.131 3.033 10.172 1.00 89.56 68 VAL A O 1
ATOM 543 N N . LEU A 1 69 ? -5.631 1.417 10.707 1.00 91.19 69 LEU A N 1
ATOM 544 C CA . LEU A 1 69 ? -4.493 1.830 9.891 1.00 91.19 69 LEU A CA 1
ATOM 545 C C . LEU A 1 69 ? -4.430 0.894 8.685 1.00 91.19 69 LEU A C 1
ATOM 547 O O . LEU A 1 69 ? -4.185 -0.290 8.869 1.00 91.19 69 LEU A O 1
ATOM 551 N N . LEU A 1 70 ? -4.605 1.420 7.480 1.00 94.50 70 LEU A N 1
ATOM 552 C CA . LEU A 1 70 ? -4.274 0.716 6.246 1.00 94.50 70 LEU A CA 1
ATOM 553 C C . LEU A 1 70 ? -2.874 1.159 5.821 1.00 94.50 70 LEU A C 1
ATOM 555 O O . LEU A 1 70 ? -2.646 2.359 5.672 1.00 94.50 70 LEU A O 1
ATOM 559 N N . ALA A 1 71 ? -1.939 0.232 5.640 1.00 94.69 71 ALA A N 1
ATOM 560 C CA . ALA A 1 71 ? -0.568 0.561 5.257 1.00 94.69 71 ALA A CA 1
ATOM 561 C C . ALA A 1 71 ? -0.093 -0.300 4.091 1.00 94.69 71 ALA A C 1
ATOM 563 O O . ALA A 1 71 ? -0.421 -1.479 4.010 1.00 94.69 71 ALA A O 1
ATOM 564 N N . THR A 1 72 ? 0.717 0.292 3.216 1.00 95.81 72 THR A N 1
ATOM 565 C CA . THR A 1 72 ? 1.466 -0.427 2.183 1.00 95.81 72 THR A CA 1
ATOM 566 C C . THR A 1 72 ? 2.948 -0.283 2.478 1.00 95.81 72 THR A C 1
ATOM 568 O O . THR A 1 72 ? 3.435 0.841 2.632 1.00 95.81 72 THR A O 1
ATOM 571 N N . CYS A 1 73 ? 3.663 -1.401 2.546 1.00 96.00 73 CYS A N 1
ATOM 572 C CA . CYS A 1 73 ? 5.082 -1.454 2.888 1.00 96.00 73 CYS A CA 1
ATOM 573 C C . CYS A 1 73 ? 5.934 -1.967 1.725 1.00 96.00 73 CYS A C 1
ATOM 575 O O . CYS A 1 73 ? 5.491 -2.828 0.967 1.00 96.00 73 CYS A O 1
ATOM 577 N N . ASP A 1 74 ? 7.163 -1.462 1.611 1.00 95.94 74 ASP A N 1
ATOM 578 C CA . ASP A 1 74 ? 8.177 -1.998 0.702 1.00 95.94 74 ASP A CA 1
ATOM 579 C C . ASP A 1 74 ? 8.889 -3.243 1.279 1.00 95.94 74 ASP A C 1
ATOM 581 O O . ASP A 1 74 ? 8.655 -3.662 2.416 1.00 95.94 74 ASP A O 1
ATOM 585 N N . ALA A 1 75 ? 9.808 -3.823 0.502 1.00 94.75 75 ALA A N 1
ATOM 586 C CA . ALA A 1 75 ? 10.616 -4.979 0.907 1.00 94.75 75 ALA A CA 1
ATOM 587 C C . ALA A 1 75 ? 11.654 -4.686 2.020 1.00 94.75 75 ALA A C 1
ATOM 589 O O . ALA A 1 75 ? 12.324 -5.603 2.501 1.00 94.75 75 ALA A O 1
ATOM 590 N N . ASP A 1 76 ? 11.819 -3.424 2.436 1.00 94.44 76 ASP A N 1
ATOM 591 C CA . ASP A 1 76 ? 12.610 -3.023 3.607 1.00 94.44 76 ASP A CA 1
ATOM 592 C C . ASP A 1 76 ? 11.733 -2.844 4.860 1.00 94.44 76 ASP A C 1
ATOM 594 O O . ASP A 1 76 ? 12.219 -2.338 5.874 1.00 94.44 76 ASP A O 1
ATOM 598 N N . TYR A 1 77 ? 10.456 -3.245 4.805 1.00 92.56 77 TYR A N 1
ATOM 599 C CA . TYR A 1 77 ? 9.455 -3.027 5.855 1.00 92.56 77 TYR A CA 1
ATOM 600 C C . TYR A 1 77 ? 9.183 -1.542 6.140 1.00 92.56 77 TYR A C 1
ATOM 602 O O . TYR A 1 77 ? 8.770 -1.177 7.244 1.00 92.56 77 TYR A O 1
ATOM 610 N N . LYS A 1 78 ? 9.410 -0.663 5.156 1.00 92.69 78 LYS A N 1
ATOM 611 C CA . LYS A 1 78 ? 9.112 0.767 5.269 1.00 92.69 78 LYS A CA 1
ATOM 612 C C . LYS A 1 78 ? 7.744 1.048 4.675 1.00 92.69 78 LYS A C 1
ATOM 614 O O . LYS A 1 78 ? 7.468 0.670 3.538 1.00 92.69 78 LYS A O 1
ATOM 619 N N . CYS A 1 79 ? 6.905 1.764 5.417 1.00 92.88 79 CYS A N 1
ATOM 620 C CA . CYS A 1 79 ? 5.628 2.229 4.891 1.00 92.88 79 CYS A CA 1
ATOM 621 C C . CYS A 1 79 ? 5.868 3.209 3.733 1.00 92.88 79 CYS A C 1
ATOM 623 O O . CYS A 1 79 ? 6.474 4.265 3.919 1.00 92.88 79 CYS A O 1
ATOM 625 N N . VAL A 1 80 ? 5.356 2.868 2.554 1.00 93.75 80 VAL A N 1
ATOM 626 C CA . VAL A 1 80 ? 5.309 3.739 1.370 1.00 93.75 80 VAL A CA 1
ATOM 627 C C . VAL A 1 80 ? 3.952 4.428 1.246 1.00 93.75 80 VAL A C 1
ATOM 629 O O . VAL A 1 80 ? 3.853 5.529 0.711 1.00 93.75 80 VAL A O 1
ATOM 632 N N . TYR A 1 81 ? 2.905 3.825 1.807 1.00 93.69 81 TYR A N 1
ATOM 633 C CA . TYR A 1 81 ? 1.590 4.435 1.954 1.00 93.69 81 TYR A CA 1
ATOM 634 C C . TYR A 1 81 ? 1.002 4.118 3.337 1.00 93.69 81 TYR A C 1
ATOM 636 O O . TYR A 1 81 ? 1.261 3.051 3.892 1.00 93.69 81 TYR A O 1
ATOM 644 N N . ALA A 1 82 ? 0.212 5.037 3.894 1.00 92.44 82 ALA A N 1
ATOM 645 C CA . ALA A 1 82 ? -0.543 4.825 5.120 1.00 92.44 82 ALA A CA 1
ATOM 646 C C . ALA A 1 82 ? -1.786 5.726 5.157 1.00 92.44 82 ALA A C 1
ATOM 648 O O . ALA A 1 82 ? -1.693 6.934 4.920 1.00 92.44 82 ALA A O 1
ATOM 649 N N . ASP A 1 83 ? -2.926 5.147 5.528 1.00 89.94 83 ASP A N 1
ATOM 650 C CA . ASP A 1 83 ? -4.178 5.841 5.820 1.00 89.94 83 ASP A CA 1
ATOM 651 C C . ASP A 1 83 ? -4.700 5.427 7.202 1.00 89.94 83 ASP A C 1
ATOM 653 O O . ASP A 1 83 ? -4.798 4.244 7.518 1.00 89.94 83 ASP A O 1
ATOM 657 N N . VAL A 1 84 ? -5.013 6.407 8.051 1.00 89.25 84 VAL A N 1
ATOM 658 C CA . VAL A 1 84 ? -5.393 6.197 9.458 1.00 89.25 84 VAL A CA 1
ATOM 659 C C . VAL A 1 84 ? -6.637 6.995 9.769 1.00 89.25 84 VAL A C 1
ATOM 661 O O . VAL A 1 84 ? -6.647 8.211 9.583 1.00 89.25 84 VAL A O 1
ATOM 664 N N . GLY A 1 85 ? -7.631 6.351 10.371 1.00 84.88 85 GLY A N 1
ATOM 665 C CA . GLY A 1 85 ? -8.845 7.032 10.828 1.00 84.88 85 GLY A CA 1
ATOM 666 C C . GLY A 1 85 ? -10.134 6.345 10.405 1.00 84.88 85 GLY A C 1
ATOM 667 O O . GLY A 1 85 ? -11.211 6.829 10.744 1.00 84.88 85 GLY A O 1
ATOM 668 N N . ASN A 1 86 ? -10.038 5.219 9.698 1.00 86.62 86 ASN A N 1
ATOM 669 C CA . ASN A 1 86 ? -11.200 4.441 9.299 1.00 86.62 86 ASN A CA 1
ATOM 670 C C . ASN A 1 86 ? -11.853 3.754 10.507 1.00 86.62 86 ASN A C 1
ATOM 672 O O . ASN A 1 86 ? -11.224 3.556 11.558 1.00 86.62 86 ASN A O 1
ATOM 676 N N . TYR A 1 87 ? -13.138 3.437 10.370 1.00 83.50 87 TYR A N 1
ATOM 677 C CA . TYR A 1 87 ? -13.933 2.835 11.432 1.00 83.50 87 TYR A CA 1
ATOM 678 C C . TYR A 1 87 ? -13.479 1.403 11.718 1.00 83.50 87 TYR A C 1
ATOM 680 O O . TYR A 1 87 ? -13.204 0.640 10.801 1.00 83.50 87 TYR A O 1
ATOM 688 N N . GLY A 1 88 ? -13.447 1.016 12.996 1.00 81.25 88 GLY A N 1
ATOM 689 C CA . GLY A 1 88 ? -13.032 -0.323 13.429 1.00 81.25 88 GLY A CA 1
ATOM 690 C C . GLY A 1 88 ? -13.919 -1.472 12.940 1.00 81.25 88 GLY A C 1
ATOM 691 O O . GLY A 1 88 ? -13.526 -2.624 13.077 1.00 81.25 88 GLY A O 1
ATOM 692 N N . LYS A 1 89 ? -15.101 -1.178 12.392 1.00 83.12 89 LYS A N 1
ATOM 693 C CA . LYS A 1 89 ? -15.990 -2.165 11.766 1.00 83.12 89 LYS A CA 1
ATOM 694 C C . LYS A 1 89 ? -15.722 -2.380 10.271 1.00 83.12 89 LYS A C 1
ATOM 696 O O . LYS A 1 89 ? -16.267 -3.320 9.701 1.00 83.12 89 LYS A O 1
ATOM 701 N N . ASP A 1 90 ? -14.984 -1.474 9.628 1.00 85.69 90 ASP A N 1
ATOM 702 C CA . ASP A 1 90 ? -14.764 -1.522 8.183 1.00 85.69 90 ASP A CA 1
ATOM 703 C C . ASP A 1 90 ? -13.732 -2.613 7.860 1.00 85.69 90 ASP A C 1
ATOM 705 O O . ASP A 1 90 ? -12.741 -2.760 8.575 1.00 85.69 90 ASP A O 1
ATOM 709 N N . SER A 1 91 ? -13.962 -3.375 6.788 1.00 89.06 91 SER A N 1
ATOM 710 C CA . SER A 1 91 ? -13.004 -4.372 6.294 1.00 89.06 91 SER A CA 1
ATOM 711 C C . SER A 1 91 ? -11.862 -3.720 5.518 1.00 89.06 91 SER A C 1
ATOM 713 O O . SER A 1 91 ? -12.034 -2.637 4.953 1.00 89.06 91 SER A O 1
ATOM 715 N N . ASP A 1 92 ? -10.729 -4.411 5.400 1.00 91.50 92 ASP A N 1
ATOM 716 C CA . ASP A 1 92 ? -9.557 -3.887 4.688 1.00 91.50 92 ASP A CA 1
ATOM 717 C C . ASP A 1 92 ? -9.855 -3.587 3.219 1.00 91.50 92 ASP A C 1
ATOM 719 O O . ASP A 1 92 ? -9.534 -2.501 2.738 1.00 91.50 92 ASP A O 1
ATOM 723 N N . GLY A 1 93 ? -10.588 -4.469 2.530 1.00 90.69 93 GLY A N 1
ATOM 724 C CA . GLY A 1 93 ? -11.068 -4.214 1.170 1.00 90.69 93 GLY A CA 1
ATOM 725 C C . GLY A 1 93 ? -12.015 -3.011 1.072 1.00 90.69 93 GLY A C 1
ATOM 726 O O . GLY A 1 93 ? -11.927 -2.230 0.123 1.00 90.69 93 GLY A O 1
ATOM 727 N N . GLY A 1 94 ? -12.890 -2.815 2.064 1.00 92.50 94 GLY A N 1
ATOM 728 C CA . GLY A 1 94 ? -13.791 -1.661 2.121 1.00 92.50 94 GLY A CA 1
ATOM 729 C C . GLY A 1 94 ? -13.055 -0.345 2.380 1.00 92.50 94 GLY A C 1
ATOM 730 O O . GLY A 1 94 ? -13.403 0.686 1.804 1.00 92.50 94 GLY A O 1
ATOM 731 N N . ILE A 1 95 ? -12.014 -0.373 3.214 1.00 93.12 95 ILE A N 1
ATOM 732 C CA . ILE A 1 95 ? -11.138 0.776 3.467 1.00 93.12 95 ILE A CA 1
ATOM 733 C C . ILE A 1 95 ? -10.305 1.087 2.230 1.00 93.12 95 ILE A C 1
ATOM 735 O O . ILE A 1 95 ? -10.234 2.243 1.818 1.00 93.12 95 ILE A O 1
ATOM 739 N N . PHE A 1 96 ? -9.727 0.061 1.612 1.00 94.38 96 PHE A N 1
ATOM 740 C CA . PHE A 1 96 ? -8.967 0.193 0.382 1.00 94.38 96 PHE A CA 1
ATOM 741 C C . PHE A 1 96 ? -9.801 0.842 -0.728 1.00 94.38 96 PHE A C 1
ATOM 743 O O . PHE A 1 96 ? -9.359 1.818 -1.323 1.00 94.38 96 PHE A O 1
ATOM 750 N N . GLY A 1 97 ? -11.042 0.394 -0.943 1.00 92.75 97 GLY A N 1
ATOM 751 C CA . GLY A 1 97 ? -11.910 0.930 -1.999 1.00 92.75 97 GLY A CA 1
ATOM 752 C C . GLY A 1 97 ? -12.155 2.445 -1.931 1.00 92.75 97 GLY A C 1
ATOM 753 O O . GLY A 1 97 ? -12.405 3.063 -2.963 1.00 92.75 97 GLY A O 1
ATOM 754 N N . LYS A 1 98 ? -12.036 3.059 -0.746 1.00 92.19 98 LYS A N 1
ATOM 755 C CA . LYS A 1 98 ? -12.222 4.506 -0.524 1.00 92.19 98 LYS A CA 1
ATOM 756 C C . LYS A 1 98 ? -10.933 5.268 -0.197 1.00 92.19 98 LYS A C 1
ATOM 758 O O . LYS A 1 98 ? -10.998 6.474 0.039 1.00 92.19 98 LYS A O 1
ATOM 763 N N . CYS A 1 99 ? -9.781 4.599 -0.117 1.00 91.56 99 CYS A N 1
ATOM 764 C CA . CYS A 1 99 ? -8.536 5.260 0.263 1.00 91.56 99 CYS A CA 1
ATOM 765 C C . CYS A 1 99 ? -7.926 6.026 -0.921 1.00 91.56 99 CYS A C 1
ATOM 767 O O . CYS A 1 99 ? -8.113 5.684 -2.091 1.00 91.56 99 CYS A O 1
ATOM 769 N N . SER A 1 100 ? -7.137 7.059 -0.617 1.00 92.25 100 SER A N 1
ATOM 770 C CA . SER A 1 100 ? -6.516 7.899 -1.652 1.00 92.25 100 SER A CA 1
ATOM 771 C C . SER A 1 100 ? -5.494 7.144 -2.506 1.00 92.25 100 SER A C 1
ATOM 773 O O . SER A 1 100 ? -5.153 7.596 -3.593 1.00 92.25 100 SER A O 1
ATOM 775 N N . PHE A 1 101 ? -4.969 6.020 -2.013 1.00 92.75 101 PHE A N 1
ATOM 776 C CA . PHE A 1 101 ? -4.052 5.181 -2.778 1.00 92.75 101 PHE A CA 1
ATOM 777 C C . PHE A 1 101 ? -4.775 4.423 -3.886 1.00 92.75 101 PHE A C 1
ATOM 779 O O . PHE A 1 101 ? -4.311 4.438 -5.022 1.00 92.75 101 PHE A O 1
ATOM 786 N N . ASN A 1 102 ? -5.943 3.849 -3.587 1.00 93.81 102 ASN A N 1
ATOM 787 C CA . ASN A 1 102 ? -6.787 3.224 -4.598 1.00 93.81 102 ASN A CA 1
ATOM 788 C C . ASN A 1 102 ? -7.246 4.236 -5.655 1.00 93.81 102 ASN A C 1
ATOM 790 O O . ASN A 1 102 ? -7.144 3.979 -6.849 1.00 93.81 102 ASN A O 1
ATOM 794 N N . GLU A 1 103 ? -7.655 5.431 -5.226 1.00 94.38 103 GLU A N 1
ATOM 795 C CA . GLU A 1 103 ? -8.000 6.509 -6.155 1.00 94.38 103 GLU A CA 1
ATOM 796 C C . GLU A 1 103 ? -6.813 6.901 -7.056 1.00 94.38 103 GLU A C 1
ATOM 798 O O . GLU A 1 103 ? -6.980 7.119 -8.257 1.00 94.38 103 GLU A O 1
ATOM 803 N N . ALA A 1 104 ? -5.600 6.972 -6.499 1.00 92.75 104 ALA A N 1
ATOM 804 C CA . ALA A 1 104 ? -4.397 7.310 -7.253 1.00 92.75 104 ALA A CA 1
ATOM 805 C C . ALA A 1 104 ? -3.997 6.216 -8.262 1.00 92.75 104 ALA A C 1
ATOM 807 O O . ALA A 1 104 ? -3.531 6.529 -9.362 1.00 92.75 104 ALA A O 1
ATOM 808 N N . LEU A 1 105 ? -4.213 4.948 -7.898 1.00 91.69 105 LEU A N 1
ATOM 809 C CA . LEU A 1 105 ? -4.073 3.793 -8.780 1.00 91.69 105 LEU A CA 1
ATOM 810 C C . LEU A 1 105 ? -5.066 3.866 -9.951 1.00 91.69 105 LEU A C 1
ATOM 812 O O . LEU A 1 105 ? -4.652 3.769 -11.105 1.00 91.69 105 LEU A O 1
ATOM 816 N N . ASP A 1 106 ? -6.348 4.111 -9.665 1.00 92.25 106 ASP A N 1
ATOM 817 C CA . ASP A 1 106 ? -7.419 4.183 -10.670 1.00 92.25 106 ASP A CA 1
ATOM 818 C C . ASP A 1 106 ? -7.214 5.335 -11.656 1.00 92.25 106 ASP A C 1
ATOM 820 O O . ASP A 1 106 ? -7.399 5.183 -12.864 1.00 92.25 106 ASP A O 1
ATOM 824 N N . ARG A 1 107 ? -6.766 6.488 -11.150 1.00 93.44 107 ARG A N 1
ATOM 825 C CA . ARG A 1 107 ? -6.454 7.671 -11.963 1.00 93.44 107 ARG A CA 1
ATOM 826 C C . ARG A 1 107 ? -5.096 7.592 -12.668 1.00 93.44 107 ARG A C 1
ATOM 828 O O . ARG A 1 107 ? -4.757 8.519 -13.398 1.00 93.44 107 ARG A O 1
ATOM 835 N N . LYS A 1 108 ? -4.311 6.530 -12.442 1.00 90.06 108 LYS A N 1
ATOM 836 C CA . LYS A 1 108 ? -2.948 6.346 -12.977 1.00 90.06 108 LYS A CA 1
ATOM 837 C C . LYS A 1 108 ? -1.986 7.503 -12.654 1.00 90.06 108 LYS A C 1
ATOM 839 O O . LYS A 1 108 ? -1.049 7.763 -13.398 1.00 90.06 108 LYS A O 1
ATOM 844 N N . VAL A 1 109 ? -2.179 8.176 -11.518 1.00 92.62 109 VAL A N 1
ATOM 845 C CA . VAL A 1 109 ? -1.348 9.327 -11.098 1.00 92.62 109 VAL A CA 1
ATOM 846 C C . VAL A 1 109 ? -0.145 8.931 -10.237 1.00 92.62 109 VAL A C 1
ATOM 848 O O . VAL A 1 109 ? 0.632 9.789 -9.831 1.00 92.62 109 VAL A O 1
ATOM 851 N N . LEU A 1 110 ? 0.026 7.635 -9.957 1.00 90.94 110 LEU A N 1
ATOM 852 C CA . LEU A 1 110 ? 1.207 7.103 -9.267 1.00 90.94 110 LEU A CA 1
ATOM 853 C C . LEU A 1 110 ? 2.415 6.906 -10.193 1.00 90.94 110 LEU A C 1
ATOM 855 O O . LEU A 1 110 ? 3.484 6.570 -9.696 1.00 90.94 110 LEU A O 1
ATOM 859 N N . ASN A 1 111 ? 2.269 7.111 -11.508 1.00 91.62 111 ASN A N 1
ATOM 860 C CA . ASN A 1 111 ? 3.334 6.908 -12.500 1.00 91.62 111 ASN A CA 1
ATOM 861 C C . ASN A 1 111 ? 3.946 5.496 -12.433 1.00 91.62 111 ASN A C 1
ATOM 863 O O . ASN A 1 111 ? 5.166 5.323 -12.460 1.00 91.62 111 ASN A O 1
ATOM 867 N N . LEU A 1 112 ? 3.085 4.479 -12.310 1.00 90.12 112 LEU A N 1
ATOM 868 C CA . LEU A 1 112 ? 3.509 3.084 -12.396 1.00 90.12 112 LEU A CA 1
ATOM 869 C C . LEU A 1 112 ? 3.989 2.773 -13.826 1.00 90.12 112 LEU A C 1
ATOM 871 O O . LEU A 1 112 ? 3.356 3.231 -14.779 1.00 90.12 112 LEU A O 1
ATOM 875 N N . PRO A 1 113 ? 5.063 1.982 -14.004 1.00 83.31 113 PRO A N 1
ATOM 876 C CA . PRO A 1 113 ? 5.438 1.469 -15.319 1.00 83.31 113 PRO A CA 1
ATOM 877 C C . PRO A 1 113 ? 4.314 0.585 -15.880 1.00 83.31 113 PRO A C 1
ATOM 879 O O . PRO A 1 113 ? 3.712 -0.178 -15.126 1.00 83.31 113 PRO A O 1
ATOM 882 N N . GLU A 1 114 ? 4.044 0.671 -17.187 1.00 75.12 114 GLU A N 1
ATOM 883 C CA . GLU A 1 114 ? 2.861 0.037 -17.793 1.00 75.12 114 GLU A CA 1
ATOM 884 C C . GLU A 1 114 ? 2.861 -1.489 -17.669 1.00 75.12 114 GLU A C 1
ATOM 886 O O . GLU A 1 114 ? 1.895 -2.064 -17.178 1.00 75.12 114 GLU A O 1
ATOM 891 N N . VAL A 1 115 ? 3.945 -2.150 -18.068 1.00 81.56 115 VAL A N 1
ATOM 892 C CA . VAL A 1 115 ? 4.123 -3.598 -17.930 1.00 81.56 115 VAL A CA 1
ATOM 893 C C . VAL A 1 115 ? 5.607 -3.924 -17.883 1.00 81.56 115 VAL A C 1
ATOM 895 O O . VAL A 1 115 ? 6.425 -3.269 -18.533 1.00 81.56 115 VAL A O 1
ATOM 898 N N . LYS A 1 116 ? 5.968 -4.956 -17.123 1.00 79.56 116 LYS A N 1
ATOM 899 C CA . LYS A 1 116 ? 7.333 -5.467 -17.046 1.00 79.56 116 LYS A CA 1
ATOM 900 C C . LYS A 1 116 ? 7.318 -6.979 -17.207 1.00 79.56 116 LYS A C 1
ATOM 902 O O . LYS A 1 116 ? 6.447 -7.670 -16.684 1.00 79.56 116 LYS A O 1
ATOM 907 N N . ASN A 1 117 ? 8.294 -7.488 -17.944 1.00 81.19 117 ASN A N 1
ATOM 908 C CA . ASN A 1 117 ? 8.503 -8.921 -18.064 1.00 81.19 117 ASN A CA 1
ATOM 909 C C . ASN A 1 117 ? 8.767 -9.522 -16.668 1.00 81.19 117 ASN A C 1
ATOM 911 O O . ASN A 1 117 ? 9.564 -8.985 -15.891 1.00 81.19 117 ASN A O 1
ATOM 915 N N . LEU A 1 118 ? 8.075 -10.610 -16.341 1.00 77.94 118 LEU A N 1
ATOM 916 C CA . LEU A 1 118 ? 8.398 -11.461 -15.205 1.00 77.94 118 LEU A CA 1
ATOM 917 C C . LEU A 1 118 ? 9.705 -12.177 -15.541 1.00 77.94 118 LEU A C 1
ATOM 919 O O . LEU A 1 118 ? 9.651 -13.230 -16.160 1.00 77.94 118 LEU A O 1
ATOM 923 N N . SER A 1 119 ? 10.833 -11.584 -15.133 1.00 67.50 119 SER A N 1
ATOM 924 C CA . SER A 1 119 ? 12.248 -11.872 -15.453 1.00 67.50 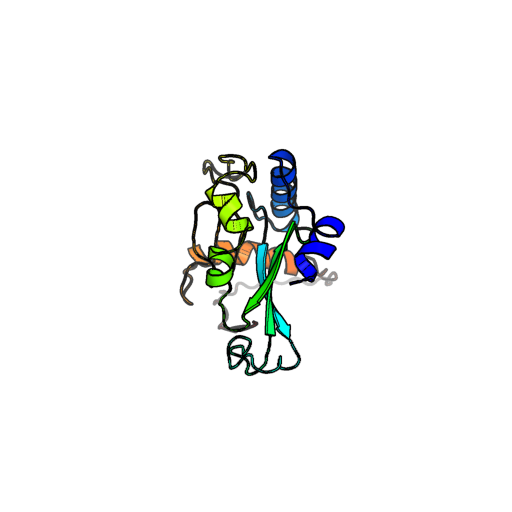119 SER A CA 1
ATOM 925 C C . SER A 1 119 ? 12.604 -13.211 -16.125 1.00 67.50 119 SER A C 1
ATOM 927 O O . SER A 1 119 ? 13.471 -13.243 -16.991 1.00 67.50 119 SER A O 1
ATOM 929 N N . VAL A 1 120 ? 12.012 -14.319 -15.674 1.00 67.31 120 VAL A N 1
ATOM 930 C CA . VAL A 1 120 ? 12.297 -15.705 -16.084 1.00 67.31 120 VAL A CA 1
ATOM 931 C C . VAL A 1 120 ? 11.268 -16.298 -17.061 1.00 67.31 120 VAL A C 1
ATOM 933 O O . VAL A 1 120 ? 11.275 -17.502 -17.304 1.00 67.31 120 VAL A O 1
ATOM 936 N N . THR A 1 121 ? 10.355 -15.491 -17.599 1.00 76.81 121 THR A N 1
ATOM 937 C CA . THR A 1 121 ? 9.247 -15.933 -18.458 1.00 76.81 121 THR A CA 1
ATOM 938 C C . THR A 1 121 ? 9.000 -14.938 -19.589 1.00 76.81 121 THR A C 1
ATOM 940 O O . THR A 1 121 ? 9.375 -13.778 -19.489 1.00 76.81 121 THR A O 1
ATOM 943 N N . ASP A 1 122 ? 8.263 -15.338 -20.622 1.00 78.50 122 ASP A N 1
ATOM 944 C CA . ASP A 1 122 ? 7.754 -14.406 -21.643 1.00 78.50 122 ASP A CA 1
ATOM 945 C C . ASP A 1 122 ? 6.455 -13.697 -21.208 1.00 78.50 122 ASP A C 1
ATOM 947 O O . ASP A 1 122 ? 5.749 -13.096 -22.018 1.00 78.50 122 ASP A O 1
ATOM 951 N N . VAL A 1 123 ? 6.115 -13.771 -19.917 1.00 81.44 123 VAL A N 1
ATOM 952 C CA . VAL A 1 123 ? 4.892 -13.192 -19.363 1.00 81.44 123 VAL A CA 1
ATOM 953 C C . VAL A 1 123 ? 5.161 -11.757 -18.928 1.00 81.44 123 VAL A C 1
ATOM 955 O O . VAL A 1 123 ? 6.045 -11.479 -18.119 1.00 81.44 123 VAL A O 1
ATOM 958 N N . PHE A 1 124 ? 4.356 -10.833 -19.440 1.00 85.25 124 PHE A N 1
ATOM 959 C CA . PHE A 1 124 ? 4.377 -9.432 -19.044 1.00 85.25 124 PHE A CA 1
ATOM 960 C C . PHE A 1 124 ? 3.259 -9.175 -18.048 1.00 85.25 124 PHE A C 1
ATOM 962 O O . PHE A 1 124 ? 2.098 -9.481 -18.321 1.00 85.25 124 PHE A O 1
ATOM 969 N N . THR A 1 125 ? 3.606 -8.600 -16.901 1.00 85.56 125 THR A N 1
ATOM 970 C CA . THR A 1 125 ? 2.624 -8.188 -15.900 1.00 85.56 125 THR A CA 1
ATOM 971 C C . THR A 1 125 ? 2.834 -6.729 -15.515 1.00 85.56 125 THR A C 1
ATOM 973 O O . THR A 1 125 ? 3.968 -6.236 -15.538 1.00 85.56 125 THR A O 1
ATOM 976 N N . PRO A 1 126 ? 1.759 -6.002 -15.177 1.00 89.38 126 PRO A N 1
ATOM 977 C CA . PRO A 1 126 ? 1.897 -4.710 -14.520 1.00 89.38 126 PRO A CA 1
ATOM 978 C C . PRO A 1 126 ? 2.627 -4.875 -13.183 1.00 89.38 126 PRO A C 1
ATOM 980 O O . PRO A 1 126 ? 2.725 -5.972 -12.626 1.00 89.38 126 PRO A O 1
ATOM 983 N N . LEU A 1 127 ? 3.125 -3.765 -12.645 1.00 92.06 127 LEU A N 1
ATOM 984 C CA . LEU A 1 127 ? 3.569 -3.748 -11.258 1.00 92.06 127 LEU A CA 1
ATOM 985 C C . LEU A 1 127 ? 2.334 -3.826 -10.353 1.00 92.06 127 LEU A C 1
ATOM 987 O O . LEU A 1 127 ? 1.341 -3.134 -10.588 1.00 92.06 127 LEU A O 1
ATOM 991 N N . PHE A 1 128 ? 2.398 -4.664 -9.322 1.00 92.69 128 PHE A N 1
ATOM 992 C CA . PHE A 1 128 ? 1.252 -4.955 -8.464 1.00 92.69 128 PHE A CA 1
ATOM 993 C C . PHE A 1 128 ? 1.599 -4.899 -6.978 1.00 92.69 128 PHE A C 1
ATOM 995 O O . PHE A 1 128 ? 2.744 -5.070 -6.556 1.00 92.69 128 PHE A O 1
ATOM 1002 N N . ILE A 1 129 ? 0.576 -4.663 -6.170 1.00 95.00 129 ILE A N 1
ATOM 1003 C CA . ILE A 1 129 ? 0.620 -4.750 -4.713 1.00 95.00 129 ILE A CA 1
ATOM 1004 C C . ILE A 1 129 ? 0.099 -6.126 -4.312 1.00 95.00 129 ILE A C 1
ATOM 1006 O O . ILE A 1 129 ? -0.838 -6.628 -4.925 1.00 95.00 129 ILE A O 1
ATOM 1010 N N . VAL A 1 130 ? 0.677 -6.743 -3.289 1.00 95.19 130 VAL A N 1
ATOM 1011 C CA . VAL A 1 130 ? 0.139 -7.978 -2.706 1.00 95.19 130 VAL A CA 1
ATOM 1012 C C . VAL A 1 130 ? -0.687 -7.651 -1.468 1.00 95.19 130 VAL A C 1
ATOM 1014 O O . VAL A 1 130 ? -0.257 -6.853 -0.639 1.00 95.19 130 VAL A O 1
ATOM 1017 N N . GLY A 1 131 ? -1.864 -8.252 -1.342 1.00 94.31 131 GLY A N 1
ATOM 1018 C CA . GLY A 1 131 ? -2.726 -8.161 -0.164 1.00 94.31 131 GLY A CA 1
ATOM 1019 C C . GLY A 1 131 ? -3.275 -9.531 0.215 1.00 94.31 131 GLY A C 1
ATOM 1020 O O . GLY A 1 131 ? -3.139 -10.497 -0.538 1.00 94.31 131 GLY A O 1
ATOM 1021 N N . ASP A 1 132 ? -3.888 -9.630 1.388 1.00 90.81 132 ASP A N 1
ATOM 1022 C CA . ASP A 1 132 ? -4.583 -10.845 1.806 1.00 90.81 132 ASP A CA 1
ATOM 1023 C C . ASP A 1 132 ? -5.927 -11.039 1.062 1.00 90.81 132 ASP A C 1
ATOM 1025 O O . ASP A 1 132 ? -6.285 -10.310 0.129 1.00 90.81 132 ASP A O 1
ATOM 1029 N N . ALA A 1 133 ? -6.696 -12.054 1.464 1.00 89.12 133 ALA A N 1
ATOM 1030 C CA . ALA A 1 133 ? -7.971 -12.379 0.829 1.00 89.12 133 ALA A CA 1
ATOM 1031 C C . ALA A 1 133 ? -9.055 -11.290 0.991 1.00 89.12 133 ALA A C 1
ATOM 1033 O O . ALA A 1 133 ? -10.039 -11.311 0.243 1.00 89.12 133 ALA A O 1
ATOM 1034 N N . ALA A 1 134 ? -8.894 -10.346 1.929 1.00 89.94 134 ALA A N 1
ATOM 1035 C CA . ALA A 1 134 ? -9.844 -9.260 2.152 1.00 89.94 134 ALA A CA 1
ATOM 1036 C C . ALA A 1 134 ? -9.770 -8.177 1.063 1.00 89.94 134 ALA A C 1
ATOM 1038 O O . ALA A 1 134 ? -10.734 -7.428 0.881 1.00 89.94 134 ALA A O 1
ATOM 1039 N N . PHE A 1 135 ? -8.666 -8.105 0.313 1.00 92.31 135 PHE A N 1
ATOM 1040 C CA . PHE A 1 135 ? -8.502 -7.177 -0.806 1.00 92.31 135 PHE A CA 1
ATOM 1041 C C . PHE A 1 135 ? -9.130 -7.719 -2.101 1.00 92.31 135 PHE A C 1
ATOM 1043 O O . PHE A 1 135 ? -9.259 -8.935 -2.278 1.00 92.31 135 PHE A O 1
ATOM 1050 N N . PRO A 1 136 ? -9.552 -6.847 -3.035 1.00 91.12 136 PRO A N 1
ATOM 1051 C CA . PRO A 1 136 ? -10.020 -7.271 -4.352 1.00 91.12 136 PRO A CA 1
ATOM 1052 C C . PRO A 1 136 ? -8.850 -7.705 -5.250 1.00 91.12 136 PRO A C 1
ATOM 1054 O O . PRO A 1 136 ? -7.777 -7.112 -5.203 1.00 91.12 136 PRO A O 1
ATOM 1057 N N . LEU A 1 137 ? -9.076 -8.697 -6.117 1.00 91.44 137 LEU A N 1
ATOM 1058 C CA . LEU A 1 137 ? -8.145 -9.018 -7.205 1.00 91.44 137 LEU A CA 1
ATOM 1059 C C . LEU A 1 137 ? -8.290 -7.969 -8.319 1.00 91.44 137 LEU A C 1
ATOM 1061 O O . LEU A 1 137 ? -9.407 -7.727 -8.782 1.00 91.44 137 LEU A O 1
ATOM 1065 N N . ARG A 1 138 ? -7.182 -7.347 -8.734 1.00 89.50 138 ARG A N 1
ATOM 1066 C CA . ARG A 1 138 ? -7.117 -6.301 -9.772 1.00 89.50 138 ARG A CA 1
ATOM 1067 C C . ARG A 1 138 ? -5.802 -6.412 -10.548 1.00 89.50 138 ARG A C 1
ATOM 1069 O O . ARG A 1 138 ? -4.870 -7.043 -10.066 1.00 89.50 138 ARG A O 1
ATOM 1076 N N . ASP A 1 139 ? -5.673 -5.722 -11.681 1.00 87.38 139 ASP A N 1
ATOM 1077 C CA . ASP A 1 139 ? -4.418 -5.697 -12.459 1.00 87.38 139 ASP A CA 1
ATOM 1078 C C . ASP A 1 139 ? -3.206 -5.275 -11.612 1.00 87.38 139 ASP A C 1
ATOM 1080 O O . ASP A 1 139 ? -2.109 -5.795 -11.753 1.00 87.38 139 ASP A O 1
ATOM 1084 N N . ASN A 1 140 ? -3.420 -4.351 -10.683 1.00 90.25 140 ASN A N 1
ATOM 1085 C CA . ASN A 1 140 ? -2.412 -3.789 -9.792 1.00 90.25 140 ASN A CA 1
ATOM 1086 C C . ASN A 1 140 ? -2.505 -4.315 -8.349 1.00 90.25 140 ASN A C 1
ATOM 1088 O O . ASN A 1 140 ? -1.818 -3.784 -7.474 1.00 90.25 140 ASN A O 1
ATOM 1092 N N . ILE A 1 141 ? -3.338 -5.331 -8.081 1.00 92.50 141 ILE A N 1
ATOM 1093 C CA . ILE A 1 141 ? -3.489 -5.945 -6.753 1.00 92.50 141 ILE A CA 1
ATOM 1094 C C . ILE A 1 141 ? -3.649 -7.453 -6.877 1.00 92.50 141 ILE A C 1
ATOM 1096 O O . ILE A 1 141 ? -4.664 -7.953 -7.360 1.00 92.50 141 ILE A O 1
ATOM 1100 N N . MET A 1 142 ? -2.673 -8.174 -6.348 1.00 91.94 142 MET A N 1
ATOM 1101 C CA . MET A 1 142 ? -2.677 -9.624 -6.258 1.00 91.94 142 MET A CA 1
ATOM 1102 C C . MET A 1 142 ? -3.080 -10.058 -4.852 1.00 91.94 142 MET A C 1
ATOM 1104 O O . MET A 1 142 ? -2.655 -9.474 -3.856 1.00 91.94 142 MET A O 1
ATOM 1108 N N . ARG A 1 143 ? -3.881 -11.119 -4.776 1.00 90.44 143 ARG A N 1
ATOM 1109 C CA . ARG A 1 143 ? -4.281 -11.771 -3.526 1.00 90.44 143 ARG A CA 1
ATOM 1110 C C . ARG A 1 143 ? -4.173 -13.289 -3.668 1.00 90.44 143 ARG A C 1
ATOM 1112 O O . ARG A 1 143 ? -4.202 -13.775 -4.803 1.00 90.44 143 ARG A O 1
ATOM 1119 N N . PRO A 1 144 ? -4.089 -14.048 -2.563 1.00 85.88 144 PRO A N 1
ATOM 1120 C CA . PRO A 1 144 ? -4.149 -15.502 -2.615 1.00 85.88 144 PRO A CA 1
ATOM 1121 C C . PRO A 1 144 ? -5.396 -15.998 -3.354 1.00 85.88 144 PRO A C 1
ATOM 1123 O O . PRO A 1 144 ? -6.460 -15.372 -3.306 1.00 85.88 144 PRO A O 1
ATOM 1126 N N . PHE A 1 145 ? -5.277 -17.144 -4.025 1.00 80.00 145 PHE A N 1
ATOM 1127 C CA . PHE A 1 145 ? -6.443 -17.806 -4.598 1.00 80.00 145 PHE A CA 1
ATOM 1128 C C . PHE 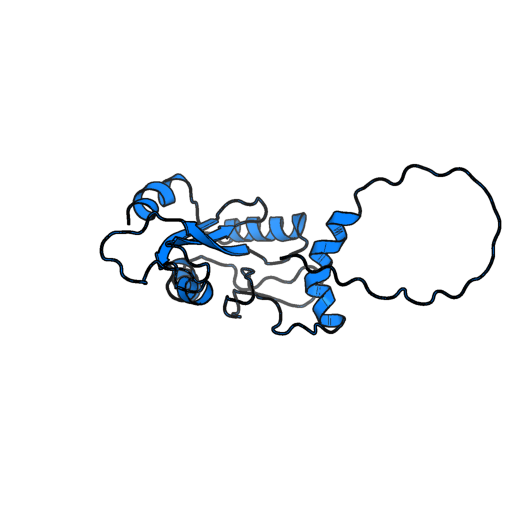A 1 145 ? -7.461 -18.120 -3.491 1.00 80.00 145 PHE A C 1
ATOM 1130 O O . PHE A 1 145 ? -7.062 -18.565 -2.416 1.00 80.00 145 PHE A O 1
ATOM 1137 N N . PRO A 1 146 ? -8.762 -17.888 -3.729 1.00 72.00 146 PRO A N 1
ATOM 1138 C CA . PRO A 1 146 ? -9.785 -18.201 -2.743 1.00 72.00 146 PRO A CA 1
ATOM 1139 C C . PRO A 1 146 ? -9.915 -19.719 -2.545 1.00 72.00 146 PRO A C 1
ATOM 1141 O O . PRO A 1 146 ? -9.862 -20.478 -3.515 1.00 72.00 146 PRO A O 1
ATOM 1144 N N . GLY A 1 147 ? -10.159 -20.130 -1.298 1.00 67.75 147 GLY A N 1
ATOM 1145 C CA . GLY A 1 147 ? -10.366 -21.523 -0.892 1.00 67.75 147 GLY A CA 1
ATOM 1146 C C . GLY A 1 147 ? -9.194 -22.110 -0.099 1.00 67.75 147 GLY A C 1
ATOM 1147 O O . GLY A 1 147 ? -8.059 -21.662 -0.226 1.00 67.75 147 GLY A O 1
ATOM 1148 N N . ASP A 1 148 ? -9.491 -23.126 0.713 1.00 59.38 148 ASP A N 1
ATOM 1149 C CA . ASP A 1 148 ? -8.507 -23.813 1.565 1.00 59.38 148 ASP A CA 1
ATOM 1150 C C . ASP A 1 148 ? -7.797 -24.975 0.838 1.00 59.38 148 ASP A C 1
ATOM 1152 O O . ASP A 1 148 ? -6.751 -25.450 1.278 1.00 59.38 148 ASP A O 1
ATOM 1156 N N . GLU A 1 149 ? -8.339 -25.419 -0.302 1.00 52.31 149 GLU A N 1
ATOM 1157 C CA . GLU A 1 149 ? -7.770 -26.472 -1.148 1.00 52.31 149 GLU A CA 1
ATOM 1158 C C . GLU A 1 149 ? -6.963 -25.859 -2.298 1.00 52.31 149 GLU A C 1
ATOM 1160 O O . GLU A 1 149 ? -7.463 -25.562 -3.388 1.00 52.31 149 GLU A O 1
ATOM 1165 N N . LEU A 1 150 ? -5.677 -25.647 -2.043 1.00 55.78 150 LEU A N 1
ATOM 1166 C CA . LEU A 1 150 ? -4.715 -25.318 -3.084 1.00 55.78 150 LEU A CA 1
ATOM 1167 C C . LEU A 1 150 ? -4.224 -26.633 -3.698 1.00 55.78 150 LEU A C 1
ATOM 1169 O O . LEU A 1 150 ? -3.567 -27.420 -3.020 1.00 55.78 150 LEU A O 1
ATOM 1173 N N . ASP A 1 151 ? -4.519 -26.880 -4.977 1.00 58.84 151 ASP A N 1
ATOM 1174 C CA . ASP A 1 151 ? -3.815 -27.936 -5.710 1.00 58.84 151 ASP A CA 1
ATOM 1175 C C . ASP A 1 151 ? -2.292 -27.667 -5.696 1.00 58.84 151 ASP A C 1
ATOM 1177 O O . ASP A 1 151 ? -1.837 -26.540 -5.460 1.00 58.84 151 ASP A O 1
ATOM 1181 N N . TYR A 1 152 ? -1.478 -28.698 -5.943 1.00 52.47 152 TYR A N 1
ATOM 1182 C CA . TYR A 1 152 ? -0.010 -28.588 -5.931 1.00 52.47 152 TYR A CA 1
ATOM 1183 C C . TYR A 1 152 ? 0.536 -27.454 -6.826 1.00 52.47 152 TYR A C 1
ATOM 1185 O O . TYR A 1 152 ? 1.589 -26.892 -6.519 1.00 52.47 152 TYR A O 1
ATOM 1193 N N . GLY A 1 153 ? -0.175 -27.078 -7.894 1.00 50.31 153 GLY A N 1
ATOM 1194 C CA . GLY A 1 153 ? 0.176 -25.954 -8.763 1.00 50.31 153 GLY A CA 1
ATOM 1195 C C . GLY A 1 153 ? -0.064 -24.592 -8.107 1.00 50.31 153 GLY A C 1
ATOM 1196 O O . GLY A 1 153 ? 0.748 -23.681 -8.260 1.00 50.31 153 GLY A O 1
ATOM 1197 N N . ARG A 1 154 ? -1.127 -24.454 -7.307 1.00 49.03 154 ARG A N 1
ATOM 1198 C CA . ARG A 1 154 ? -1.436 -23.231 -6.542 1.00 49.03 154 ARG A CA 1
ATOM 1199 C C . ARG A 1 154 ? -0.548 -23.059 -5.306 1.00 49.03 154 ARG A C 1
ATOM 1201 O O . ARG A 1 154 ? -0.278 -21.930 -4.899 1.00 49.03 154 ARG A O 1
ATOM 1208 N N . MET A 1 155 ? -0.049 -24.158 -4.737 1.00 45.78 155 MET A N 1
ATOM 1209 C CA . MET A 1 155 ? 0.842 -24.145 -3.570 1.00 45.78 155 MET A CA 1
ATOM 1210 C C . MET A 1 155 ? 2.253 -23.619 -3.896 1.00 45.78 155 MET A C 1
ATOM 1212 O O . MET A 1 155 ? 2.893 -23.006 -3.041 1.00 45.78 155 MET A O 1
ATOM 1216 N N . LEU A 1 156 ? 2.723 -23.791 -5.138 1.00 50.47 156 LEU A N 1
ATOM 1217 C CA . LEU A 1 156 ? 4.029 -23.302 -5.607 1.00 50.47 156 LEU A CA 1
ATOM 1218 C C . LEU A 1 156 ? 4.163 -21.774 -5.536 1.00 50.47 156 LEU A C 1
ATOM 1220 O O . LEU A 1 156 ? 5.242 -21.289 -5.206 1.00 50.47 156 LEU A O 1
ATOM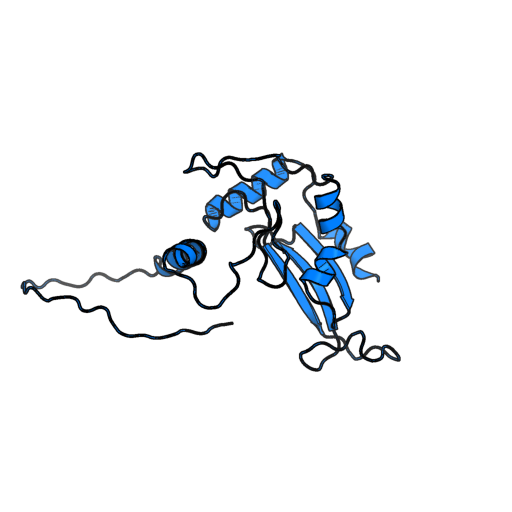 1224 N N . LEU A 1 157 ? 3.078 -21.022 -5.766 1.00 47.94 157 LEU A N 1
ATOM 1225 C CA . LEU A 1 157 ? 3.095 -19.552 -5.720 1.00 47.94 157 LEU A CA 1
ATOM 1226 C C . LEU A 1 157 ? 3.236 -18.996 -4.290 1.00 47.94 157 LEU A C 1
ATOM 1228 O O . LEU A 1 157 ? 3.764 -17.907 -4.096 1.00 47.94 157 LEU A O 1
ATOM 1232 N N . LEU A 1 158 ? 2.764 -19.746 -3.287 1.00 43.78 158 LEU A N 1
ATOM 1233 C CA . LEU A 1 158 ? 2.867 -19.392 -1.865 1.00 43.78 158 LEU A CA 1
ATOM 1234 C C . LEU A 1 158 ? 4.112 -20.008 -1.197 1.00 43.78 158 LEU A C 1
ATOM 1236 O O . LEU A 1 158 ? 4.644 -19.453 -0.234 1.00 43.78 158 LEU A O 1
ATOM 1240 N N . GLY A 1 159 ? 4.577 -21.162 -1.688 1.00 43.06 159 GLY A N 1
ATOM 1241 C CA . GLY A 1 159 ? 5.673 -21.946 -1.113 1.00 43.06 159 GLY A CA 1
ATOM 1242 C C . GLY A 1 159 ? 7.077 -21.426 -1.430 1.00 43.06 159 GLY A C 1
ATOM 1243 O O . GLY A 1 159 ? 7.972 -21.569 -0.593 1.00 43.06 159 GLY A O 1
ATOM 1244 N N . THR A 1 160 ? 7.280 -20.761 -2.571 1.00 42.72 160 THR A N 1
ATOM 1245 C CA . THR A 1 160 ? 8.576 -20.154 -2.938 1.00 42.72 160 THR A CA 1
ATOM 1246 C C . THR A 1 160 ? 9.022 -19.059 -1.967 1.00 42.72 160 THR A C 1
ATOM 1248 O O . THR A 1 160 ? 10.220 -18.908 -1.756 1.00 42.72 160 THR A O 1
ATOM 1251 N N . MET A 1 161 ? 8.098 -18.381 -1.273 1.00 41.41 161 MET A N 1
ATOM 1252 C CA . MET A 1 161 ? 8.450 -17.407 -0.226 1.00 41.41 161 MET A CA 1
ATOM 1253 C C . MET A 1 161 ? 8.805 -18.038 1.132 1.00 41.41 161 MET A C 1
ATOM 1255 O O . MET A 1 161 ? 9.442 -17.392 1.965 1.00 41.41 161 MET A O 1
ATOM 1259 N N . LYS A 1 162 ? 8.400 -19.288 1.400 1.00 40.91 162 LYS A N 1
ATOM 1260 C CA . LYS A 1 162 ? 8.694 -19.967 2.679 1.00 40.91 162 LYS A CA 1
ATOM 1261 C C . LYS A 1 162 ? 9.968 -20.817 2.628 1.00 40.91 162 LYS A C 1
ATOM 1263 O O . LYS A 1 162 ? 10.619 -20.972 3.661 1.00 40.91 162 LYS A O 1
ATOM 1268 N N . TYR A 1 163 ? 10.341 -21.343 1.458 1.00 36.84 163 TYR A N 1
ATOM 1269 C CA . TYR A 1 163 ? 11.429 -22.323 1.341 1.00 36.84 163 TYR A CA 1
ATOM 1270 C C . TYR A 1 163 ? 12.834 -21.735 1.573 1.00 36.84 163 TYR A C 1
ATOM 1272 O O . TYR A 1 163 ? 13.716 -22.433 2.069 1.00 36.84 163 TYR A O 1
ATOM 1280 N N . GLU A 1 164 ? 13.047 -20.439 1.325 1.00 39.12 164 GLU A N 1
ATOM 1281 C CA . GLU A 1 164 ? 14.357 -19.808 1.565 1.00 39.12 164 GLU A CA 1
ATOM 1282 C C . GLU A 1 164 ? 14.641 -19.516 3.047 1.00 39.12 164 GLU A C 1
ATOM 1284 O O . GLU A 1 164 ? 15.801 -19.415 3.446 1.00 39.12 164 GLU A O 1
ATOM 1289 N N . LYS A 1 165 ? 13.616 -19.463 3.912 1.00 37.28 165 LYS A N 1
ATOM 1290 C CA . LYS A 1 165 ? 13.808 -19.172 5.345 1.00 37.28 165 LYS A CA 1
ATOM 1291 C C . LYS A 1 165 ? 14.377 -20.350 6.148 1.00 37.28 165 LYS A C 1
ATOM 1293 O O . LYS A 1 165 ? 14.888 -20.135 7.243 1.00 37.28 165 LYS A O 1
ATOM 1298 N N . TYR A 1 166 ? 14.309 -21.571 5.612 1.00 31.52 166 TYR A N 1
ATOM 1299 C CA . TYR A 1 166 ? 14.751 -22.796 6.294 1.00 31.52 166 TYR A CA 1
ATOM 1300 C C . TYR A 1 166 ? 16.094 -23.350 5.793 1.00 31.52 166 TYR A C 1
ATOM 1302 O O . TYR A 1 166 ? 16.609 -24.296 6.382 1.00 31.52 166 TYR A O 1
ATOM 1310 N N . SER A 1 167 ? 16.707 -22.761 4.758 1.00 33.69 167 SER A N 1
ATOM 1311 C CA . SER A 1 167 ? 17.973 -23.269 4.202 1.00 33.69 167 SER A CA 1
ATOM 1312 C C . SER A 1 167 ? 19.239 -22.728 4.891 1.00 33.69 167 SER A C 1
ATOM 1314 O O . SER A 1 167 ? 20.338 -23.172 4.558 1.00 33.69 167 SER A O 1
ATOM 1316 N N . THR A 1 168 ? 19.129 -21.793 5.843 1.00 35.25 168 THR A N 1
ATOM 1317 C CA . THR A 1 168 ? 20.303 -21.104 6.430 1.00 35.25 168 THR A CA 1
ATOM 1318 C C . THR A 1 168 ? 20.621 -21.501 7.874 1.00 35.25 168 THR A C 1
ATOM 1320 O O . THR A 1 168 ? 21.374 -20.804 8.551 1.00 35.25 168 THR A O 1
ATOM 1323 N N . THR A 1 169 ? 20.103 -22.625 8.380 1.00 33.44 169 THR A N 1
ATOM 1324 C CA . THR A 1 169 ? 20.590 -23.189 9.652 1.00 33.44 169 THR A CA 1
ATOM 1325 C C . THR A 1 169 ? 21.592 -24.301 9.361 1.00 33.44 169 THR A C 1
ATOM 1327 O O . THR A 1 169 ? 21.249 -25.359 8.844 1.00 33.44 169 THR A O 1
ATOM 1330 N N . GLN A 1 170 ? 22.862 -24.008 9.637 1.00 33.81 170 GLN A N 1
ATOM 1331 C CA . GLN A 1 170 ? 24.010 -24.864 9.357 1.00 33.81 170 GLN A CA 1
ATOM 1332 C C . GLN A 1 170 ? 23.881 -26.245 10.015 1.00 33.81 170 GLN A C 1
ATOM 1334 O O . GLN A 1 170 ? 23.701 -26.351 11.227 1.00 33.81 170 GLN A O 1
ATOM 1339 N N . VAL A 1 171 ? 24.035 -27.304 9.217 1.00 37.56 171 VAL A N 1
ATOM 1340 C CA . VAL A 1 171 ? 24.211 -28.676 9.709 1.00 37.56 171 VAL A CA 1
ATOM 1341 C C . VAL A 1 171 ? 25.692 -28.861 10.086 1.00 37.56 171 VAL A C 1
ATOM 1343 O O . VAL A 1 171 ? 26.550 -28.652 9.226 1.00 37.56 171 VAL A O 1
ATOM 1346 N N . PRO A 1 172 ? 26.042 -29.232 11.333 1.00 32.31 172 PRO A N 1
ATOM 1347 C CA . PRO A 1 172 ? 27.427 -29.524 11.701 1.00 32.31 172 PRO A CA 1
ATOM 1348 C C . PRO A 1 172 ? 27.885 -30.868 11.093 1.00 32.31 172 PRO A C 1
ATOM 1350 O O . PRO A 1 172 ? 27.065 -31.769 10.905 1.00 32.31 172 PRO A O 1
ATOM 1353 N N . PRO A 1 173 ? 29.184 -31.048 10.785 1.00 29.73 173 PRO A N 1
ATOM 1354 C CA . PRO A 1 173 ? 29.654 -32.202 10.019 1.00 29.73 173 PRO A CA 1
ATOM 1355 C C . PRO A 1 173 ? 29.592 -33.499 10.843 1.00 29.73 173 PRO A C 1
ATOM 1357 O O . PRO A 1 173 ? 30.191 -33.590 11.917 1.00 29.73 173 PRO A O 1
ATOM 1360 N N . SER A 1 174 ? 28.906 -34.531 10.331 1.00 33.88 174 SER A N 1
ATOM 1361 C CA . SER A 1 174 ? 28.884 -35.865 10.946 1.00 33.88 174 SER A CA 1
ATOM 1362 C C . SER A 1 174 ? 30.017 -36.755 10.424 1.00 33.88 174 SER A C 1
ATOM 1364 O O . SER A 1 174 ? 30.300 -36.809 9.228 1.00 33.88 174 SER A O 1
ATOM 1366 N N . LYS A 1 175 ? 30.647 -37.491 11.343 1.00 36.00 175 LYS A N 1
ATOM 1367 C CA . LYS A 1 175 ? 31.740 -38.443 11.098 1.00 36.00 175 LYS A CA 1
ATOM 1368 C C . LYS A 1 175 ? 31.275 -39.690 10.323 1.00 36.00 175 LYS A C 1
ATOM 1370 O O . LYS A 1 175 ? 30.128 -40.111 10.426 1.00 36.00 175 LYS A O 1
ATOM 1375 N N . HIS A 1 176 ? 32.218 -40.281 9.589 1.00 34.72 176 HIS A N 1
ATOM 1376 C CA . HIS A 1 176 ? 32.123 -41.493 8.766 1.00 34.72 176 HIS A CA 1
ATOM 1377 C C . HIS A 1 176 ? 31.440 -42.714 9.418 1.00 34.72 176 HIS A C 1
ATOM 1379 O O . HIS A 1 176 ? 31.834 -43.116 10.512 1.00 34.72 176 HIS A O 1
ATOM 1385 N N . HIS A 1 177 ? 30.581 -43.410 8.654 1.00 30.61 177 HIS A N 1
ATOM 1386 C CA . HIS A 1 177 ? 30.659 -44.870 8.456 1.00 30.61 177 HIS A CA 1
ATOM 1387 C C . HIS A 1 177 ? 29.810 -45.353 7.263 1.00 30.61 177 HIS A C 1
ATOM 1389 O O . HIS A 1 177 ? 28.655 -44.971 7.100 1.00 30.61 177 HIS A O 1
ATOM 1395 N N . HIS A 1 178 ? 30.401 -46.218 6.433 1.00 32.94 178 HIS A N 1
ATOM 1396 C CA . HIS A 1 178 ? 29.750 -46.947 5.342 1.00 32.94 178 HIS A CA 1
ATOM 1397 C C . HIS A 1 178 ? 28.734 -47.979 5.856 1.00 32.94 178 HIS A C 1
ATOM 1399 O O . HIS A 1 178 ? 29.062 -48.746 6.760 1.00 32.94 178 HIS A O 1
ATOM 1405 N N . LYS A 1 179 ? 27.587 -48.101 5.170 1.00 32.28 179 LYS A N 1
ATOM 1406 C CA . LYS A 1 179 ? 27.104 -49.334 4.500 1.00 32.28 179 LYS A CA 1
ATOM 1407 C C . LYS A 1 179 ? 25.741 -49.082 3.844 1.00 32.28 179 LYS A C 1
ATOM 1409 O O . LYS A 1 179 ? 24.866 -48.466 4.438 1.00 32.28 179 LYS A O 1
ATOM 1414 N N . GLY A 1 180 ? 25.598 -49.532 2.598 1.00 31.66 180 GLY A N 1
ATOM 1415 C CA . GLY A 1 180 ? 24.384 -49.380 1.801 1.00 31.66 180 GLY A CA 1
ATOM 1416 C C . GLY A 1 180 ? 23.275 -50.360 2.185 1.00 31.66 180 GLY A C 1
ATOM 1417 O O . GLY A 1 180 ? 23.545 -51.496 2.568 1.00 31.66 180 GLY A O 1
ATOM 1418 N N . ALA A 1 181 ? 22.032 -49.913 2.021 1.00 32.47 181 ALA A N 1
ATOM 1419 C CA . ALA A 1 181 ? 20.850 -50.746 1.838 1.00 32.47 181 ALA A CA 1
ATOM 1420 C C . ALA A 1 181 ? 19.761 -49.903 1.150 1.00 32.47 181 ALA A C 1
ATOM 1422 O O . ALA A 1 181 ? 19.556 -48.741 1.488 1.00 32.47 181 ALA A O 1
ATOM 1423 N N . SER A 1 182 ? 19.116 -50.496 0.147 1.00 38.53 182 SER A N 1
ATOM 1424 C CA . SER A 1 182 ? 17.992 -49.938 -0.605 1.00 38.53 182 SER A CA 1
ATOM 1425 C C . SER A 1 182 ? 16.725 -49.967 0.251 1.00 38.53 182 SER A C 1
ATOM 1427 O O . SER A 1 182 ? 16.357 -51.033 0.748 1.00 38.53 182 SER A O 1
ATOM 1429 N N . THR A 1 183 ? 16.033 -48.833 0.391 1.00 32.53 183 THR A N 1
ATOM 1430 C CA . THR A 1 183 ? 14.735 -48.781 1.076 1.00 32.53 183 THR A CA 1
ATOM 1431 C C . THR A 1 183 ? 13.787 -47.831 0.353 1.00 32.53 183 THR A C 1
ATOM 1433 O O . THR A 1 183 ? 14.076 -46.651 0.165 1.00 32.53 183 THR A O 1
ATOM 1436 N N . LYS A 1 184 ? 12.641 -48.381 -0.065 1.00 36.69 184 LYS A N 1
ATOM 1437 C CA . LYS A 1 184 ? 11.486 -47.672 -0.627 1.00 36.69 184 LYS A CA 1
ATOM 1438 C C . LYS A 1 184 ? 11.072 -46.526 0.301 1.00 36.69 184 LYS A C 1
ATOM 1440 O O . LYS A 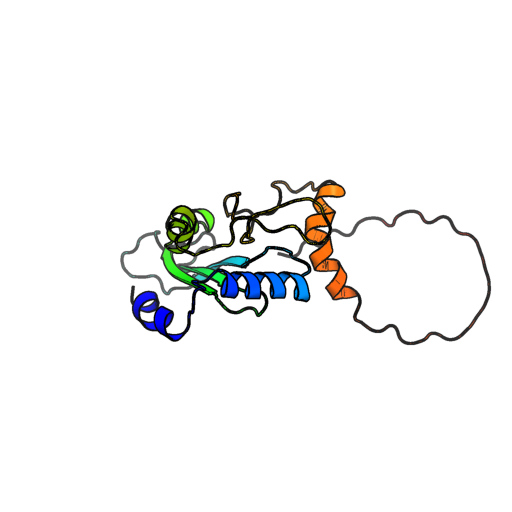1 184 ? 10.785 -46.769 1.471 1.00 36.69 184 LYS A O 1
ATOM 1445 N N . ILE A 1 185 ? 10.991 -45.309 -0.227 1.00 34.91 185 ILE A N 1
ATOM 1446 C CA . ILE A 1 185 ? 10.476 -44.154 0.512 1.00 34.91 185 ILE A CA 1
ATOM 1447 C C . ILE A 1 185 ? 8.961 -44.100 0.286 1.00 34.91 185 ILE A C 1
ATOM 1449 O O . ILE A 1 185 ? 8.499 -43.718 -0.787 1.00 34.91 185 ILE A O 1
ATOM 1453 N N . LEU A 1 186 ? 8.189 -44.532 1.288 1.00 33.09 186 LEU A N 1
ATOM 1454 C CA . LEU A 1 186 ? 6.802 -44.088 1.442 1.00 33.09 186 LEU A CA 1
ATOM 1455 C C . LEU A 1 186 ? 6.806 -42.592 1.804 1.00 33.09 186 LEU A C 1
ATOM 1457 O O . LEU A 1 186 ? 7.660 -42.180 2.593 1.00 33.09 186 LEU A O 1
ATOM 1461 N N . PRO A 1 187 ? 5.854 -41.784 1.306 1.00 36.38 187 PRO A N 1
ATOM 1462 C CA . PRO A 1 187 ? 5.701 -40.418 1.786 1.00 36.38 187 PRO A CA 1
ATOM 1463 C C . PRO A 1 187 ? 5.227 -40.427 3.254 1.00 36.38 187 PRO A C 1
ATOM 1465 O O . PRO A 1 187 ? 4.335 -41.211 3.601 1.00 36.38 187 PRO A O 1
ATOM 1468 N N . PRO A 1 188 ? 5.808 -39.591 4.134 1.00 35.69 188 PRO A N 1
ATOM 1469 C CA . PRO A 1 188 ? 5.347 -39.470 5.509 1.00 35.69 188 PRO A CA 1
ATOM 1470 C C . PRO A 1 188 ? 3.976 -38.781 5.579 1.00 35.69 188 PRO A C 1
ATOM 1472 O O . PRO A 1 188 ? 3.669 -37.877 4.802 1.00 35.69 188 PRO A O 1
ATOM 1475 N N . ARG A 1 189 ? 3.156 -39.260 6.522 1.00 31.47 189 ARG A N 1
ATOM 1476 C CA . ARG A 1 189 ? 1.845 -38.716 6.903 1.00 31.47 189 ARG A CA 1
ATOM 1477 C C . ARG A 1 189 ? 1.961 -37.309 7.507 1.00 31.47 189 ARG A C 1
ATOM 1479 O O . ARG A 1 189 ? 2.981 -36.974 8.097 1.00 31.47 189 ARG A O 1
ATOM 1486 N N . GLU A 1 190 ? 0.862 -36.573 7.342 1.00 43.00 190 GLU A N 1
ATOM 1487 C CA . GLU A 1 190 ? 0.474 -35.261 7.881 1.00 43.00 190 GLU A CA 1
ATOM 1488 C C . GLU A 1 190 ? 1.200 -34.749 9.131 1.00 43.00 190 GLU A C 1
ATOM 1490 O O . GLU A 1 190 ? 1.263 -35.433 10.146 1.00 43.00 190 GLU A O 1
ATOM 1495 N N . GLU A 1 191 ? 1.514 -33.450 9.116 1.00 28.59 191 GLU A N 1
ATOM 1496 C CA . GLU A 1 191 ? 1.164 -32.575 10.237 1.00 28.59 191 GLU A CA 1
ATOM 1497 C C . GLU A 1 191 ? 0.784 -31.187 9.700 1.00 28.59 191 GLU A C 1
ATOM 1499 O O . GLU A 1 191 ? 1.599 -30.430 9.169 1.00 28.59 191 GLU A O 1
ATOM 1504 N N . ALA A 1 192 ? -0.510 -30.878 9.790 1.00 33.69 192 ALA A N 1
ATOM 1505 C CA . ALA A 1 192 ? -1.067 -29.577 9.470 1.00 33.69 192 ALA A CA 1
ATOM 1506 C C . ALA A 1 192 ? -0.597 -28.551 10.510 1.00 33.69 192 ALA A C 1
ATOM 1508 O O . ALA A 1 192 ? -1.127 -28.480 11.618 1.00 33.69 192 ALA A O 1
ATOM 1509 N N . VAL A 1 193 ? 0.374 -27.714 10.148 1.00 27.12 193 VAL A N 1
ATOM 1510 C CA . VAL A 1 193 ? 0.749 -26.559 10.969 1.00 27.12 193 VAL A CA 1
ATOM 1511 C C . VAL A 1 193 ? -0.110 -25.366 10.554 1.00 27.12 193 VAL A C 1
ATOM 1513 O O . VAL A 1 193 ? 0.238 -24.584 9.669 1.00 27.12 193 VAL A O 1
ATOM 1516 N N . ARG A 1 194 ? -1.265 -25.241 11.220 1.00 30.44 194 ARG A N 1
ATOM 1517 C CA . ARG A 1 194 ? -2.007 -23.981 11.354 1.00 30.44 194 ARG A CA 1
ATOM 1518 C C . ARG A 1 194 ? -1.133 -22.984 12.109 1.00 30.44 194 ARG A C 1
ATOM 1520 O O . ARG A 1 194 ? -0.925 -23.171 13.303 1.00 30.44 194 ARG A O 1
ATOM 1527 N N . VAL A 1 195 ? -0.708 -21.899 11.468 1.00 27.50 195 VAL A N 1
ATOM 1528 C CA . VAL A 1 195 ? -0.354 -20.665 12.183 1.00 27.50 195 VAL A CA 1
ATOM 1529 C C . VAL A 1 195 ? -0.821 -19.468 11.356 1.00 27.50 195 VAL A C 1
ATOM 1531 O O . VAL A 1 195 ? -0.396 -19.320 10.214 1.00 27.50 195 VAL A O 1
ATOM 1534 N N . LE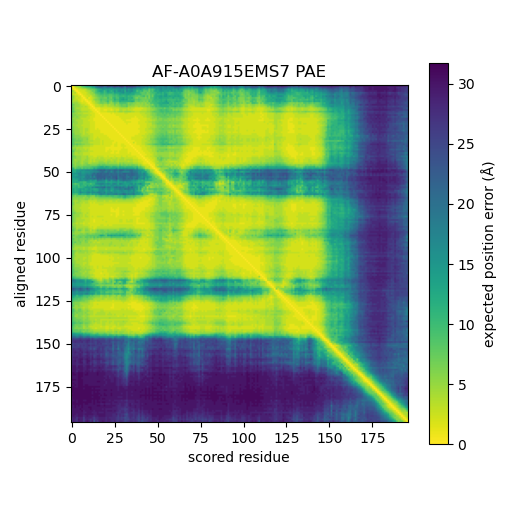U A 1 196 ? -1.742 -18.735 11.995 1.00 33.22 196 LEU A N 1
ATOM 1535 C CA . LEU A 1 196 ? -2.225 -17.356 11.830 1.00 33.22 196 LEU A CA 1
ATOM 1536 C C . LEU A 1 196 ? -1.672 -16.528 10.665 1.00 33.22 196 LEU A C 1
ATOM 1538 O O . LEU A 1 196 ? -0.434 -16.360 10.592 1.00 33.22 196 LEU A O 1
#

Secondary structure (DSSP, 8-state):
-HHHHHHHHHH-----SHHHHHHHHHHHHHHH--TTEEEEEEEEEEE----TT-TTTTB-TTSSBEEEEEEEE-TTS-EEEEEEEEETTS-HHHHHHHSHHHHHHHTTTT---S-EE-TTSS-EE--EEEE-TTSPPBTTEE-PPSSS---HHHHHHHHHHHHGGGTTSPPPPPPP---------PPPP-------